Protein AF-S3DKN0-F1 (afdb_monomer_lite)

Foldseek 3Di:
DDDDDDDDDDPPDPPPDPDDDDFQADCQQQNDPFLDDGQFGADPWLVRRCVRQVVLLLLLQCVVVVHPPVVSSVVVSVVLSVLAATQPPFDKALLADDPVQWDADPVRDTDGGDDSSGIDRTGPCRNVSSCVPPDPPPRCVVCLVVCCVVCVVCHDVNSCNRHVVSSVVSNSSNVSFDWDWDLFQPKDFDCDPDPVGRGPDIDRPSHPDDDPHIDTDTDNDD

Radius of gyration: 22.91 Å; chains: 1; bounding box: 60×59×68 Å

Organism: Glarea lozoyensis (strain ATCC 20868 / MF5171) (NCBI:txid1116229)

Sequence (222 aa):
MNFAGPVGGQPRTNSTLPSRPEPLDDCVIGNCAVIRPKCKQIGSTTEKWFENIAAKIRVGLSKIHKTKDPVVIEEELQKLKDNFPDPEPYVLCHGDLSFENIMVNEDNKITEIIDWEHPGYYPWWAERWAHRCLTLDGSDHLIEPLWSRLSPDMETEKYQSRVTDHVLPVIEVYEVCHVTYHNYGNWWLRPAFSKCEPWAGGFLMDAMGGEQGRIHQIDKHQ

Secondary structure (DSSP, 8-state):
---PPP----------PPPP-SPEE-SSSS--SSSSS-S-EE-SSHHHHHHHHHHHHHHHHHHHTT---HHHHHHHHHHHHHHSPP-PSEEEE-S---GGGEEE-TTS-EEEE--TTS-EEEETTHHHHHHHHH--SSTHHHHHHHHHHH-TTS-HHHHIIIIIHHHHHHHHHHHHS-EEETTTT-EEEPPPSBTTBS-S-EEEGGGS---S---EEE----

pLDDT: mean 80.52, std 16.72, range [32.53, 98.12]

Structure (mmCIF, N/CA/C/O backbone):
data_AF-S3DKN0-F1
#
_entry.id   AF-S3DKN0-F1
#
loop_
_atom_site.group_PDB
_atom_site.id
_atom_site.type_symbol
_atom_site.label_atom_id
_atom_site.label_alt_id
_atom_site.label_comp_id
_atom_site.label_asym_id
_atom_site.label_entity_id
_atom_site.label_seq_id
_atom_site.pdbx_PDB_ins_code
_atom_site.Cartn_x
_atom_site.Cartn_y
_atom_site.Cartn_z
_atom_site.occupancy
_atom_site.B_iso_or_equiv
_atom_site.auth_seq_id
_atom_site.auth_comp_id
_atom_site.auth_asym_id
_atom_site.auth_atom_id
_atom_site.pdbx_PDB_model_num
ATOM 1 N N . MET A 1 1 ? 24.006 -33.384 -44.381 1.00 37.41 1 MET A N 1
ATOM 2 C CA . MET A 1 1 ? 23.836 -34.214 -43.171 1.00 37.41 1 MET A CA 1
ATOM 3 C C . MET A 1 1 ? 22.538 -33.793 -42.512 1.00 37.41 1 MET A C 1
ATOM 5 O O . MET A 1 1 ? 22.444 -32.659 -42.067 1.00 37.41 1 MET A O 1
ATOM 9 N N . ASN A 1 2 ? 21.533 -34.666 -42.551 1.00 32.53 2 ASN A N 1
ATOM 10 C CA . ASN A 1 2 ? 20.260 -34.483 -41.860 1.00 32.53 2 ASN A CA 1
ATOM 11 C C . ASN A 1 2 ? 20.436 -34.898 -40.400 1.00 32.53 2 ASN A C 1
ATOM 13 O O . ASN A 1 2 ? 20.836 -36.032 -40.150 1.00 32.53 2 ASN A O 1
ATOM 17 N N . PHE A 1 3 ? 20.084 -34.025 -39.461 1.00 34.28 3 PHE A N 1
ATOM 18 C CA . PHE A 1 3 ? 19.807 -34.423 -38.085 1.00 34.28 3 PHE A CA 1
ATOM 19 C C . PHE A 1 3 ? 18.350 -34.094 -37.781 1.00 34.28 3 PHE A C 1
ATOM 21 O O . PHE A 1 3 ? 17.993 -32.959 -37.484 1.00 34.28 3 PHE A O 1
ATOM 28 N N . ALA A 1 4 ? 17.505 -35.115 -37.914 1.00 36.81 4 ALA A N 1
ATOM 29 C CA . ALA A 1 4 ? 16.194 -35.150 -37.293 1.00 36.81 4 ALA A CA 1
ATOM 30 C C . ALA A 1 4 ? 16.393 -35.493 -35.807 1.00 36.81 4 ALA A C 1
ATOM 32 O O . ALA A 1 4 ? 16.937 -36.550 -35.488 1.00 36.81 4 ALA A O 1
ATOM 33 N N . GLY A 1 5 ? 15.991 -34.588 -34.915 1.00 39.16 5 GLY A N 1
ATOM 34 C CA . GLY A 1 5 ? 15.851 -34.839 -33.478 1.00 39.16 5 GLY A CA 1
ATOM 35 C C . GLY A 1 5 ? 14.374 -35.063 -33.120 1.00 39.16 5 GLY A C 1
ATOM 36 O O . GLY A 1 5 ? 13.505 -34.545 -33.825 1.00 39.16 5 GLY A O 1
ATOM 37 N N . PRO A 1 6 ? 14.057 -35.847 -32.075 1.00 38.31 6 PRO A N 1
ATOM 38 C CA . PRO A 1 6 ? 12.702 -36.324 -31.843 1.00 38.31 6 PRO A CA 1
ATOM 39 C C . PRO A 1 6 ? 11.785 -35.242 -31.262 1.00 38.31 6 PRO A C 1
ATOM 41 O O . PRO A 1 6 ? 12.121 -34.546 -30.305 1.00 38.31 6 PRO A O 1
ATOM 44 N N . VAL A 1 7 ? 10.587 -35.163 -31.841 1.00 48.94 7 VAL A N 1
ATOM 45 C CA . VAL A 1 7 ? 9.422 -34.432 -31.337 1.00 48.94 7 VAL A CA 1
ATOM 46 C C . VAL A 1 7 ? 8.818 -35.254 -30.198 1.00 48.94 7 VAL A C 1
ATOM 48 O O . VAL A 1 7 ? 8.333 -36.360 -30.425 1.00 48.94 7 VAL A O 1
ATOM 51 N N . GLY A 1 8 ? 8.872 -34.741 -28.969 1.00 40.09 8 GLY A N 1
ATOM 52 C CA . GLY A 1 8 ? 8.351 -35.451 -27.798 1.00 40.09 8 GLY A CA 1
ATOM 53 C C . GLY A 1 8 ? 8.497 -34.675 -26.493 1.00 40.09 8 GLY A C 1
ATOM 54 O O . GLY A 1 8 ? 9.123 -35.159 -25.558 1.00 40.09 8 GLY A O 1
ATOM 55 N N . GLY A 1 9 ? 7.953 -33.457 -26.428 1.00 36.25 9 GLY A N 1
ATOM 56 C CA . GLY A 1 9 ? 7.809 -32.725 -25.168 1.00 36.25 9 GLY A CA 1
ATOM 57 C C . GLY A 1 9 ? 6.514 -33.131 -24.468 1.00 36.25 9 GLY A C 1
ATOM 58 O O . GLY A 1 9 ? 5.432 -32.887 -24.996 1.00 36.25 9 GLY A O 1
ATOM 59 N N . GLN A 1 10 ? 6.625 -33.766 -23.301 1.00 35.47 10 GLN A N 1
ATOM 60 C CA . GLN A 1 10 ? 5.494 -34.062 -22.420 1.00 35.47 10 GLN A CA 1
ATOM 61 C C . GLN A 1 10 ? 4.739 -32.776 -22.023 1.00 35.47 10 GLN A C 1
ATOM 63 O O . GLN A 1 10 ? 5.361 -31.712 -21.927 1.00 35.47 10 GLN A O 1
ATOM 68 N N . PRO A 1 11 ? 3.417 -32.843 -21.767 1.00 38.41 11 PRO A N 1
ATOM 69 C CA . PRO A 1 11 ? 2.667 -31.698 -21.263 1.00 38.41 11 PRO A CA 1
ATOM 70 C C . PRO A 1 11 ? 3.274 -31.238 -19.934 1.00 38.41 11 PRO A C 1
ATOM 72 O O . PRO A 1 11 ? 3.450 -32.042 -19.017 1.00 38.41 11 PRO A O 1
ATOM 75 N N . ARG A 1 12 ? 3.615 -29.945 -19.842 1.00 40.66 12 ARG A N 1
ATOM 76 C CA . ARG A 1 12 ? 4.072 -29.326 -18.594 1.00 40.66 12 ARG A CA 1
ATOM 77 C C . ARG A 1 12 ? 2.985 -29.545 -17.548 1.00 40.66 12 ARG A C 1
ATOM 79 O O . ARG A 1 12 ? 1.880 -29.029 -17.676 1.00 40.66 12 ARG A O 1
ATOM 86 N N . THR A 1 13 ? 3.300 -30.349 -16.543 1.00 39.12 13 THR A N 1
ATOM 87 C CA . THR A 1 13 ? 2.482 -30.517 -15.347 1.00 39.12 13 THR A CA 1
ATOM 88 C C . THR A 1 13 ? 2.253 -29.148 -14.720 1.00 39.12 13 THR A C 1
ATOM 90 O O . THR A 1 13 ? 3.215 -28.392 -14.581 1.00 39.12 13 THR A O 1
ATOM 93 N N . ASN A 1 14 ? 1.004 -28.847 -14.352 1.00 41.97 14 ASN A N 1
ATOM 94 C CA . ASN A 1 14 ? 0.616 -27.677 -13.566 1.00 41.97 14 ASN A CA 1
ATOM 95 C C . ASN A 1 14 ? 1.574 -27.514 -12.380 1.00 41.97 14 ASN A C 1
ATOM 97 O O . ASN A 1 14 ? 1.436 -28.207 -11.372 1.00 41.97 14 ASN A O 1
ATOM 101 N N . SER A 1 15 ? 2.557 -26.619 -12.499 1.00 38.19 15 SER A N 1
ATOM 102 C CA . SER A 1 15 ? 3.315 -26.175 -11.342 1.00 38.19 15 SER A CA 1
ATOM 103 C C . SER A 1 15 ? 2.358 -25.309 -10.541 1.00 38.19 15 SER A C 1
ATOM 105 O O . SER A 1 15 ? 2.086 -24.169 -10.915 1.00 38.19 15 SER A O 1
ATOM 107 N N . THR A 1 16 ? 1.797 -25.870 -9.474 1.00 44.00 16 THR A N 1
ATOM 108 C CA . THR A 1 16 ? 1.237 -25.084 -8.376 1.00 44.00 16 THR A CA 1
ATOM 109 C C . THR A 1 16 ? 2.235 -23.979 -8.059 1.00 44.00 16 THR A C 1
ATOM 111 O O . THR A 1 16 ? 3.377 -24.272 -7.697 1.00 44.00 16 THR A O 1
ATOM 114 N N . LEU A 1 17 ? 1.821 -22.728 -8.280 1.00 46.78 17 LEU A N 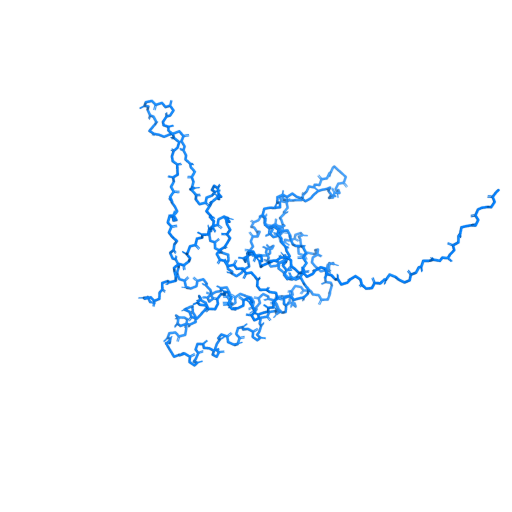1
ATOM 115 C CA . LEU A 1 17 ? 2.573 -21.554 -7.855 1.00 46.78 17 LEU A CA 1
ATOM 116 C C . LEU A 1 17 ? 2.971 -21.769 -6.387 1.00 46.78 17 LEU A C 1
ATOM 118 O O . LEU A 1 17 ? 2.135 -22.246 -5.610 1.00 46.78 17 LEU A O 1
ATOM 122 N N . PRO A 1 18 ? 4.229 -21.498 -6.002 1.00 44.03 18 PRO A N 1
ATOM 123 C CA . PRO A 1 18 ? 4.639 -21.648 -4.617 1.00 44.03 18 PRO A CA 1
ATOM 124 C C . PRO A 1 18 ? 3.703 -20.817 -3.738 1.00 44.03 18 PRO A C 1
ATOM 126 O O . PRO A 1 18 ? 3.482 -19.633 -3.991 1.00 44.03 18 PRO A O 1
ATOM 129 N N . SER A 1 19 ? 3.121 -21.456 -2.722 1.00 54.94 19 SER A N 1
ATOM 130 C CA . SER A 1 19 ? 2.355 -20.764 -1.690 1.00 54.94 19 SER A CA 1
ATOM 131 C C . SER A 1 19 ? 3.211 -19.638 -1.110 1.00 54.94 19 SER A C 1
ATOM 133 O O . SER A 1 19 ? 4.371 -19.878 -0.766 1.00 54.94 19 SER A O 1
ATOM 135 N N . ARG A 1 20 ? 2.643 -18.428 -1.024 1.00 56.50 20 ARG A N 1
ATOM 136 C CA . ARG A 1 20 ? 3.333 -17.204 -0.592 1.00 56.50 20 ARG A CA 1
ATOM 137 C C . ARG A 1 20 ? 4.155 -17.439 0.692 1.00 56.50 20 ARG A C 1
ATOM 139 O O . ARG A 1 20 ? 3.578 -17.892 1.683 1.00 56.50 20 ARG A O 1
ATOM 146 N N . PRO A 1 21 ? 5.462 -17.122 0.700 1.00 55.47 21 PRO A N 1
ATOM 147 C CA . PRO A 1 21 ? 6.272 -17.161 1.910 1.00 55.47 21 PRO A CA 1
ATOM 148 C C . PRO A 1 21 ? 5.918 -15.952 2.783 1.00 55.47 21 PRO A C 1
ATOM 150 O O . PRO A 1 21 ? 6.136 -14.827 2.359 1.00 55.47 21 PRO A O 1
ATOM 153 N N . GLU A 1 22 ? 5.360 -16.223 3.965 1.00 63.16 22 GLU A N 1
ATOM 154 C CA . GLU A 1 22 ? 5.062 -15.300 5.076 1.00 63.16 22 GLU A CA 1
ATOM 155 C C . GLU A 1 22 ? 4.283 -13.990 4.760 1.00 63.16 22 GLU A C 1
ATOM 157 O O . GLU A 1 22 ? 4.169 -13.535 3.618 1.00 63.16 22 GLU A O 1
ATOM 162 N N . PRO A 1 23 ? 3.631 -13.372 5.763 1.00 68.06 23 PRO A N 1
ATOM 163 C CA . PRO A 1 23 ? 2.943 -12.104 5.554 1.00 68.06 23 PRO A CA 1
ATOM 164 C C . PRO A 1 23 ? 3.974 -10.981 5.327 1.00 68.06 23 PRO A C 1
ATOM 166 O O . PRO A 1 23 ? 4.878 -10.783 6.136 1.00 68.06 23 PRO A O 1
ATOM 169 N N . LEU A 1 24 ? 3.841 -10.248 4.219 1.00 80.44 24 LEU A N 1
ATOM 170 C CA . LEU A 1 24 ? 4.748 -9.143 3.866 1.00 80.44 24 LEU A CA 1
ATOM 171 C C . LEU A 1 24 ? 4.359 -7.865 4.592 1.00 80.44 24 LEU A C 1
ATOM 173 O O . LEU A 1 24 ? 3.178 -7.661 4.857 1.00 80.44 24 LEU A O 1
ATOM 177 N N . ASP A 1 25 ? 5.330 -6.990 4.820 1.00 85.81 25 ASP A N 1
ATOM 178 C CA . ASP A 1 25 ? 5.112 -5.649 5.353 1.00 85.81 25 ASP A CA 1
ATOM 179 C C . ASP A 1 25 ? 4.073 -4.866 4.529 1.00 85.81 25 ASP A C 1
ATOM 181 O O . ASP A 1 25 ? 4.130 -4.791 3.297 1.00 85.81 25 ASP A O 1
ATOM 185 N N . ASP A 1 26 ? 3.106 -4.276 5.228 1.00 87.25 26 ASP A N 1
ATOM 186 C CA . ASP A 1 26 ? 2.052 -3.461 4.637 1.00 87.25 26 ASP A CA 1
ATOM 187 C C . ASP A 1 26 ? 2.543 -2.040 4.373 1.00 87.25 26 ASP A C 1
ATOM 189 O O . ASP A 1 26 ? 2.544 -1.175 5.250 1.00 87.25 26 ASP A O 1
ATOM 193 N N . CYS A 1 27 ? 2.969 -1.827 3.131 1.00 83.88 27 CYS A N 1
ATOM 194 C CA . CYS A 1 27 ? 3.367 -0.532 2.591 1.00 83.88 27 CYS A CA 1
ATOM 195 C C . CYS A 1 27 ? 2.203 0.235 1.942 1.00 83.88 27 CYS A C 1
ATOM 197 O O . CYS A 1 27 ? 2.426 1.334 1.449 1.00 83.88 27 CYS A O 1
ATOM 199 N N . VAL A 1 28 ? 0.982 -0.318 1.939 1.00 88.44 28 VAL A N 1
ATOM 200 C CA . VAL A 1 28 ? -0.179 0.290 1.272 1.00 88.44 28 VAL A CA 1
ATOM 201 C C . VAL A 1 28 ? -1.080 0.992 2.284 1.00 88.44 28 VAL A C 1
ATOM 203 O O . VAL A 1 28 ? -1.290 2.195 2.181 1.00 88.44 28 VAL A O 1
ATOM 206 N N . ILE A 1 29 ? -1.602 0.253 3.269 1.00 89.00 29 ILE A N 1
ATOM 207 C CA . ILE A 1 29 ? -2.528 0.785 4.283 1.00 89.00 29 ILE A CA 1
ATOM 208 C C . ILE A 1 29 ? -1.779 1.008 5.589 1.00 89.00 29 ILE A C 1
ATOM 210 O O . ILE A 1 29 ? -1.779 2.089 6.172 1.00 89.00 29 ILE A O 1
ATOM 214 N N . GLY A 1 30 ? -1.118 -0.046 6.056 1.00 78.75 30 GLY A N 1
ATOM 215 C CA . GLY A 1 30 ? -0.373 -0.080 7.301 1.00 78.75 30 GLY A CA 1
ATOM 216 C C . GLY A 1 30 ? 0.979 0.623 7.268 1.00 78.75 30 GLY A C 1
ATOM 217 O O . GLY A 1 30 ? 1.827 0.251 8.085 1.00 78.75 30 GLY A O 1
ATOM 218 N N . ASN A 1 31 ? 1.193 1.597 6.368 1.00 73.75 31 ASN A N 1
ATOM 219 C CA . ASN A 1 31 ? 2.487 2.247 6.183 1.00 73.75 31 ASN A CA 1
ATOM 220 C C . ASN A 1 31 ? 2.867 3.049 7.431 1.00 73.75 31 ASN A C 1
ATOM 222 O O . ASN A 1 31 ? 2.530 4.211 7.641 1.00 73.75 31 ASN A O 1
ATOM 226 N N . CYS A 1 32 ? 3.555 2.359 8.320 1.00 68.38 32 CYS A N 1
ATOM 227 C CA . CYS A 1 32 ? 4.082 2.908 9.541 1.00 68.38 32 CYS A CA 1
ATOM 228 C C . CYS A 1 32 ? 5.312 3.764 9.211 1.00 68.38 32 CYS A C 1
ATOM 230 O O . CYS A 1 32 ? 6.164 3.317 8.445 1.00 68.38 32 CYS A O 1
ATOM 232 N N . ALA A 1 33 ? 5.468 4.926 9.855 1.00 63.34 33 ALA A N 1
ATOM 233 C CA . ALA A 1 33 ? 6.609 5.844 9.681 1.00 63.34 33 ALA A CA 1
ATOM 234 C C . ALA A 1 33 ? 7.984 5.261 10.094 1.00 63.34 33 ALA A C 1
ATOM 236 O O . ALA A 1 33 ? 8.973 5.978 10.183 1.00 63.34 33 ALA A O 1
ATOM 237 N N . VAL A 1 34 ? 8.053 3.962 10.385 1.00 62.34 34 VAL A N 1
ATOM 238 C CA . VAL A 1 34 ? 9.281 3.242 10.734 1.00 62.34 34 VAL A CA 1
ATOM 239 C C . VAL A 1 34 ? 9.864 2.604 9.477 1.00 62.34 34 VAL A C 1
ATOM 241 O O . VAL A 1 34 ? 9.113 2.175 8.597 1.00 62.34 34 VAL A O 1
ATOM 244 N N . ILE A 1 35 ? 11.192 2.546 9.391 1.00 63.94 35 ILE A N 1
ATOM 245 C CA . ILE A 1 35 ? 11.891 2.201 8.148 1.00 63.94 35 ILE A CA 1
ATOM 246 C C . ILE A 1 35 ? 11.790 0.700 7.822 1.00 63.94 35 ILE A C 1
ATOM 248 O O . ILE A 1 35 ? 11.526 0.397 6.666 1.00 63.94 35 ILE A O 1
ATOM 252 N N . ARG A 1 36 ? 11.874 -0.219 8.809 1.00 68.06 36 ARG A N 1
ATOM 253 C CA . ARG A 1 36 ? 11.466 -1.657 8.774 1.00 68.06 36 ARG A CA 1
ATOM 254 C C . ARG A 1 36 ? 11.920 -2.388 10.065 1.00 68.06 36 ARG A C 1
ATOM 256 O O . ARG A 1 36 ? 12.865 -1.915 10.699 1.00 68.06 36 ARG A O 1
ATOM 263 N N . PRO A 1 37 ? 11.322 -3.541 10.441 1.00 66.25 37 PRO A N 1
ATOM 264 C CA . PRO A 1 37 ? 10.119 -4.140 9.851 1.00 66.25 37 PRO A CA 1
ATOM 265 C C . PRO A 1 37 ? 8.881 -3.280 10.133 1.00 66.25 37 PRO A C 1
ATOM 267 O O . PRO A 1 37 ? 8.810 -2.590 11.157 1.00 66.25 37 PRO A O 1
ATOM 270 N N . LYS A 1 38 ? 7.909 -3.279 9.216 1.00 74.50 38 LYS A N 1
ATOM 271 C CA . LYS A 1 38 ? 6.648 -2.554 9.426 1.00 74.50 38 LYS A CA 1
ATOM 272 C C . LYS A 1 38 ? 5.814 -3.259 10.500 1.00 74.50 38 LYS A C 1
ATOM 274 O O . LYS A 1 38 ? 5.865 -4.468 10.692 1.00 74.50 38 LYS A O 1
ATOM 279 N N . CYS A 1 39 ? 5.000 -2.487 11.220 1.00 74.56 39 CYS A N 1
ATOM 280 C CA . CYS A 1 39 ? 4.164 -3.015 12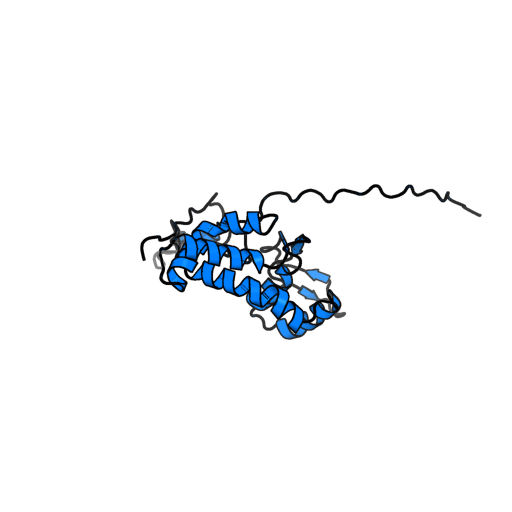.305 1.00 74.56 39 CYS A CA 1
ATOM 281 C C . CYS A 1 39 ? 2.953 -3.827 11.818 1.00 74.56 39 CYS A C 1
ATOM 283 O O . CYS A 1 39 ? 2.269 -4.460 12.626 1.00 74.56 39 CYS A O 1
ATOM 285 N N . LYS A 1 40 ? 2.628 -3.740 10.526 1.00 85.00 40 LYS A N 1
ATOM 286 C CA . LYS A 1 40 ? 1.468 -4.377 9.910 1.00 85.00 40 LYS A CA 1
ATOM 287 C C . LYS A 1 40 ? 1.900 -5.152 8.694 1.00 85.00 40 LYS A C 1
ATOM 289 O O . LYS A 1 40 ? 2.817 -4.746 7.991 1.00 85.00 40 LYS A O 1
ATOM 294 N N . GLN A 1 41 ? 1.204 -6.256 8.480 1.00 87.19 41 GLN A N 1
ATOM 295 C CA . GLN A 1 41 ? 1.458 -7.154 7.379 1.00 87.19 41 GLN A CA 1
ATOM 296 C C . GLN A 1 41 ? 0.219 -7.276 6.501 1.00 87.19 41 GLN A C 1
ATOM 298 O O . GLN A 1 41 ? -0.916 -7.238 6.984 1.00 87.19 41 GLN A O 1
ATOM 303 N N . ILE A 1 42 ? 0.445 -7.481 5.214 1.00 88.06 42 ILE A N 1
ATOM 304 C CA . ILE A 1 42 ? -0.584 -7.748 4.220 1.00 88.06 42 ILE A CA 1
ATOM 305 C C . ILE A 1 42 ? -1.041 -9.194 4.353 1.00 88.06 42 ILE A C 1
ATOM 307 O O . ILE A 1 42 ? -0.228 -10.123 4.308 1.00 88.06 42 ILE A O 1
ATOM 311 N N . GLY A 1 43 ? -2.353 -9.386 4.472 1.00 86.25 43 GLY A N 1
ATOM 312 C CA . GLY A 1 43 ? -2.963 -10.712 4.423 1.00 86.25 43 GLY A CA 1
ATOM 313 C C . GLY A 1 43 ? -2.869 -11.325 3.028 1.00 86.25 43 GLY A C 1
ATOM 314 O O . GLY A 1 43 ? -2.585 -10.630 2.063 1.00 86.25 43 GLY A O 1
ATOM 315 N N . SER A 1 44 ? -3.087 -12.634 2.899 1.00 84.06 44 SER A N 1
ATOM 316 C CA . SER A 1 44 ? -3.207 -13.282 1.580 1.00 84.06 44 SER A CA 1
ATOM 317 C C . SER A 1 44 ? -4.604 -13.142 0.965 1.00 84.06 44 SER A C 1
ATOM 319 O O . SER A 1 44 ? -4.795 -13.522 -0.178 1.00 84.06 44 SER A O 1
ATOM 321 N N . THR A 1 45 ? -5.577 -12.669 1.745 1.00 90.25 45 THR A N 1
ATOM 322 C CA . THR A 1 45 ? -6.953 -12.370 1.329 1.00 90.25 45 THR A CA 1
ATOM 323 C C . THR A 1 45 ? -7.378 -11.057 1.981 1.00 90.25 45 THR A C 1
ATOM 325 O O . THR A 1 45 ? -6.733 -10.617 2.945 1.00 90.25 45 THR A O 1
ATOM 328 N N . THR A 1 46 ? -8.470 -10.455 1.506 1.00 92.94 46 THR A N 1
ATOM 329 C CA . THR A 1 46 ? -9.058 -9.252 2.114 1.00 92.94 46 THR A CA 1
ATOM 330 C C . THR A 1 46 ? -9.338 -9.463 3.602 1.00 92.94 46 THR A C 1
ATOM 332 O O . THR A 1 46 ? -8.964 -8.631 4.423 1.00 92.94 46 THR A O 1
ATOM 335 N N . GLU A 1 47 ? -9.893 -10.611 3.993 1.00 93.75 47 GLU A N 1
ATOM 336 C CA . GLU A 1 47 ? -10.211 -10.923 5.392 1.00 93.75 47 GLU A CA 1
ATOM 337 C C . GLU A 1 47 ? -8.960 -10.907 6.263 1.00 93.75 47 GLU A C 1
ATOM 339 O O . GLU A 1 47 ? -8.909 -10.170 7.247 1.00 93.75 47 GLU A O 1
ATOM 344 N N . LYS A 1 48 ? -7.924 -11.656 5.866 1.00 91.69 48 LYS A N 1
ATOM 345 C CA . LYS A 1 48 ? -6.661 -11.722 6.612 1.00 91.69 48 LYS A CA 1
ATOM 346 C C . LYS A 1 48 ? -5.959 -10.371 6.674 1.00 91.69 48 LYS A C 1
ATOM 348 O O . LYS A 1 48 ? -5.291 -10.062 7.656 1.00 91.69 48 LYS A O 1
ATOM 353 N N . TRP A 1 49 ? -6.078 -9.560 5.624 1.00 92.31 49 TRP A N 1
ATOM 354 C CA . TRP A 1 49 ? -5.483 -8.229 5.623 1.00 92.31 49 TRP A CA 1
ATOM 355 C C . TRP A 1 49 ? -6.198 -7.340 6.634 1.00 92.31 49 TRP A C 1
ATOM 357 O O . TRP A 1 49 ? -5.557 -6.757 7.510 1.00 92.31 49 TRP A O 1
ATOM 367 N N . PHE A 1 50 ? -7.529 -7.319 6.592 1.00 94.44 50 PHE A N 1
ATOM 368 C CA . PHE A 1 50 ? -8.319 -6.559 7.547 1.00 94.44 50 PHE A CA 1
ATOM 369 C C . PHE A 1 50 ? -8.144 -7.061 8.980 1.00 94.44 50 PHE A C 1
ATOM 371 O O . PHE A 1 50 ? -8.084 -6.230 9.876 1.00 94.44 50 PHE A O 1
ATOM 378 N N . GLU A 1 51 ? -7.988 -8.362 9.231 1.00 93.06 51 GLU A N 1
ATOM 379 C CA . GLU A 1 51 ? -7.657 -8.895 10.563 1.00 93.06 51 GLU A CA 1
ATOM 380 C C . GLU A 1 51 ? -6.412 -8.219 11.163 1.00 93.06 51 GLU A C 1
ATOM 382 O O . GLU A 1 51 ? -6.430 -7.814 12.330 1.00 93.06 51 GLU A O 1
ATOM 387 N N . ASN A 1 52 ? -5.372 -7.991 10.353 1.00 90.25 52 ASN A N 1
ATOM 388 C CA . ASN A 1 52 ? -4.117 -7.377 10.800 1.00 90.25 52 ASN A CA 1
ATOM 389 C C . ASN A 1 52 ? -4.267 -5.889 11.178 1.00 90.25 52 ASN A C 1
ATOM 391 O O . ASN A 1 52 ? -3.568 -5.390 12.075 1.00 90.25 52 ASN A O 1
ATOM 395 N N . ILE A 1 53 ? -5.185 -5.169 10.524 1.00 91.94 53 ILE A N 1
ATOM 396 C CA . ILE A 1 53 ? -5.389 -3.720 10.706 1.00 91.94 53 ILE A CA 1
ATOM 397 C C . ILE A 1 53 ? -6.663 -3.359 11.488 1.00 91.94 53 ILE A C 1
ATOM 399 O O . ILE A 1 53 ? -6.797 -2.215 11.929 1.00 91.94 53 ILE A O 1
ATOM 403 N N . ALA A 1 54 ? -7.564 -4.313 11.745 1.00 93.25 54 ALA A N 1
ATOM 404 C CA . ALA A 1 54 ? -8.918 -4.063 12.247 1.00 93.25 54 ALA A CA 1
ATOM 405 C C . ALA A 1 54 ? -8.949 -3.293 13.568 1.00 93.25 54 ALA A C 1
ATOM 407 O O . ALA A 1 54 ? -9.816 -2.450 13.767 1.00 93.25 54 ALA A O 1
ATOM 408 N N . ALA A 1 55 ? -8.002 -3.547 14.475 1.00 91.81 55 ALA A N 1
ATOM 409 C CA . ALA A 1 55 ? -7.937 -2.823 15.744 1.00 91.81 55 ALA A CA 1
ATOM 410 C C . ALA A 1 55 ? -7.804 -1.305 15.537 1.00 91.81 55 ALA A C 1
ATOM 412 O O . ALA A 1 55 ? -8.445 -0.533 16.245 1.00 91.81 55 ALA A O 1
ATOM 413 N N . LYS A 1 56 ? -7.002 -0.886 14.551 1.00 90.94 56 LYS A N 1
ATOM 414 C CA . LYS A 1 56 ? -6.789 0.526 14.226 1.00 90.94 56 LYS A CA 1
ATOM 415 C C . LYS A 1 56 ? -7.974 1.089 13.441 1.00 90.94 56 LYS A C 1
ATOM 417 O O . LYS A 1 56 ? -8.468 2.161 13.780 1.00 90.94 56 LYS A O 1
ATOM 422 N N . ILE A 1 57 ? -8.482 0.318 12.475 1.00 94.81 57 ILE A N 1
ATOM 423 C CA . ILE A 1 57 ? -9.664 0.687 11.683 1.00 94.81 57 ILE A CA 1
ATOM 424 C C . ILE A 1 57 ? -10.873 0.948 12.588 1.00 94.81 57 ILE A C 1
ATOM 426 O O . ILE A 1 57 ? -11.510 1.983 12.458 1.00 94.81 57 ILE A O 1
ATOM 430 N N . ARG A 1 58 ? -11.148 0.089 13.577 1.00 95.94 58 ARG A N 1
ATOM 431 C CA . ARG A 1 58 ? -12.255 0.285 14.534 1.00 95.94 58 ARG A CA 1
ATOM 432 C C . ARG A 1 58 ? -12.143 1.586 15.325 1.00 95.94 58 ARG A C 1
ATOM 434 O O . ARG A 1 58 ? -13.147 2.261 15.538 1.00 95.94 58 ARG A O 1
ATOM 441 N N . VAL A 1 59 ? -10.933 1.950 15.755 1.00 94.00 59 VAL A N 1
ATOM 442 C CA . VAL A 1 59 ? -10.697 3.231 16.442 1.00 94.00 59 VAL A CA 1
ATOM 443 C C . VAL A 1 59 ? -10.905 4.404 15.487 1.00 94.00 59 VAL A C 1
ATOM 445 O O . VAL A 1 59 ? -11.556 5.377 15.860 1.00 94.00 59 VAL A O 1
ATOM 448 N N . GLY A 1 60 ? -10.417 4.298 14.249 1.00 94.44 60 GLY A N 1
ATOM 449 C CA . GLY A 1 60 ? -10.666 5.283 13.196 1.00 94.44 60 GLY A CA 1
ATOM 450 C C . GLY A 1 60 ? -12.156 5.493 12.920 1.00 94.44 60 GLY A C 1
ATOM 451 O O . GLY A 1 60 ? -12.637 6.624 12.966 1.00 94.44 60 GLY A O 1
ATOM 452 N N . LEU A 1 61 ? -12.908 4.405 12.734 1.00 96.62 61 LEU A N 1
ATOM 453 C CA . LEU A 1 61 ? -14.356 4.425 12.508 1.00 96.62 61 LEU A CA 1
ATOM 454 C C . LEU A 1 61 ? -15.100 5.051 13.689 1.00 96.62 61 LEU A C 1
ATOM 456 O O . LEU A 1 61 ? -15.944 5.922 13.493 1.00 96.62 61 LEU A O 1
ATOM 460 N N . SER A 1 62 ? -14.750 4.679 14.923 1.00 96.06 62 SER A N 1
ATOM 461 C CA . SER A 1 62 ? -15.341 5.286 16.122 1.00 96.06 62 SER A CA 1
ATOM 462 C C . SER A 1 62 ? -15.181 6.814 16.135 1.00 96.06 62 SER A C 1
ATOM 464 O O . SER A 1 62 ? -16.135 7.530 16.451 1.00 96.06 62 SER A O 1
ATOM 466 N N . LYS A 1 63 ? -14.008 7.320 15.730 1.00 94.00 63 LYS A N 1
ATOM 467 C CA . LYS A 1 63 ? -13.714 8.758 15.641 1.00 94.00 63 LYS A CA 1
ATOM 468 C C . LYS A 1 63 ? -14.465 9.445 14.499 1.00 94.00 63 LYS A C 1
ATOM 470 O O . LYS A 1 63 ? -15.108 10.465 14.739 1.00 94.00 63 LYS A O 1
ATOM 475 N N . ILE A 1 64 ? -14.429 8.883 13.290 1.00 94.81 64 ILE A N 1
ATOM 476 C CA . ILE A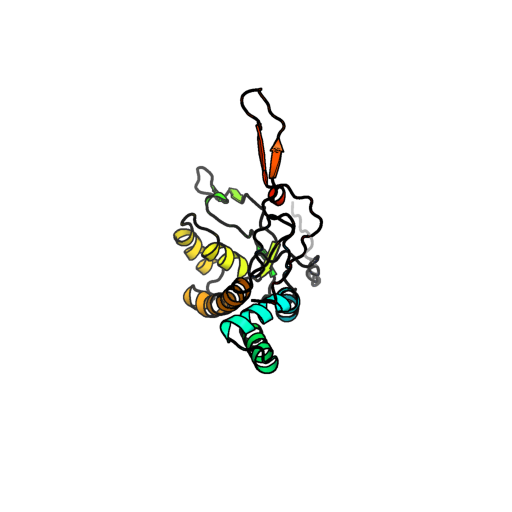 1 64 ? -15.098 9.445 12.103 1.00 94.81 64 ILE A CA 1
ATOM 477 C C . ILE A 1 64 ? -16.615 9.514 12.312 1.00 94.81 64 ILE A C 1
ATOM 479 O O . ILE A 1 64 ? -17.223 10.566 12.113 1.00 94.81 64 ILE A O 1
ATOM 483 N N . HIS A 1 65 ? -17.219 8.426 12.791 1.00 95.00 65 HIS A N 1
ATOM 484 C CA . HIS A 1 65 ? -18.665 8.336 13.007 1.00 95.00 65 HIS A CA 1
ATOM 485 C C . HIS A 1 65 ? -19.119 8.907 14.358 1.00 95.00 65 HIS A C 1
ATOM 487 O O . HIS A 1 65 ? -20.316 8.939 14.637 1.00 95.00 65 HIS A O 1
ATOM 493 N N . LYS A 1 66 ? -18.184 9.366 15.205 1.00 95.62 66 LYS A N 1
ATOM 494 C CA . LYS A 1 66 ? -18.443 9.918 16.548 1.00 95.62 66 LYS A CA 1
ATOM 495 C C . LYS A 1 66 ? -19.329 9.004 17.402 1.00 95.62 66 LYS A C 1
ATOM 497 O O . LYS A 1 66 ? -20.218 9.464 18.118 1.00 95.62 66 LYS A O 1
ATOM 502 N N . THR A 1 67 ? -19.085 7.700 17.320 1.00 95.94 67 THR A N 1
ATOM 503 C CA . THR A 1 67 ? -19.881 6.670 17.991 1.00 95.94 67 THR A CA 1
ATOM 504 C C . THR A 1 67 ? -18.986 5.648 18.674 1.00 95.94 67 THR A C 1
ATOM 506 O O . THR A 1 67 ? -17.860 5.399 18.249 1.00 95.94 67 THR A O 1
ATOM 509 N N . LYS A 1 68 ? -19.494 5.048 19.749 1.00 94.69 68 LYS A N 1
ATOM 510 C CA . LYS A 1 68 ? -18.884 3.896 20.433 1.00 94.69 68 LYS A CA 1
ATOM 511 C C . LYS A 1 68 ? -19.739 2.638 20.288 1.00 94.69 68 LYS A C 1
ATOM 513 O O . LYS A 1 68 ? -19.433 1.632 20.920 1.00 94.69 68 LYS A O 1
ATOM 518 N N . ASP A 1 69 ? -20.817 2.715 19.508 1.00 97.00 69 ASP A N 1
ATOM 519 C CA . ASP A 1 69 ? -21.700 1.584 19.260 1.00 97.00 69 ASP A CA 1
ATOM 520 C C . ASP A 1 69 ? -20.951 0.523 18.435 1.00 97.00 69 ASP A C 1
ATOM 522 O O . ASP A 1 69 ? -20.587 0.796 17.286 1.00 97.00 69 ASP A O 1
ATOM 526 N N . PRO A 1 70 ? -20.695 -0.672 19.000 1.00 96.56 70 PRO A N 1
ATOM 527 C CA . PRO A 1 70 ? -19.984 -1.722 18.289 1.00 96.56 70 PRO A CA 1
ATOM 528 C C . PRO A 1 70 ? -20.746 -2.209 17.053 1.00 96.56 70 PRO A C 1
ATOM 530 O O . PRO A 1 70 ? -20.100 -2.627 16.101 1.00 96.56 70 PRO A O 1
ATOM 533 N N . VAL A 1 71 ? -22.081 -2.130 17.025 1.00 97.75 71 VAL A N 1
ATOM 534 C CA . VAL A 1 71 ? -22.871 -2.565 15.863 1.00 97.75 71 VAL A CA 1
ATOM 535 C C . VAL A 1 71 ? -22.576 -1.663 14.671 1.00 97.75 71 VAL A C 1
ATOM 537 O O . VAL A 1 71 ? -22.172 -2.154 13.623 1.00 97.75 71 VAL A O 1
ATOM 540 N N . VAL A 1 72 ? -22.660 -0.344 14.866 1.00 97.12 72 VAL A N 1
ATOM 541 C CA . VAL A 1 72 ? -22.351 0.640 13.817 1.00 97.12 72 VAL A CA 1
ATOM 542 C C . VAL A 1 72 ? -20.901 0.500 13.345 1.00 97.12 72 VAL A C 1
ATOM 544 O O . VAL A 1 72 ? -20.632 0.526 12.149 1.00 97.12 72 VAL A O 1
ATOM 547 N N . ILE A 1 73 ? -19.951 0.317 14.269 1.00 97.88 73 ILE A N 1
ATOM 548 C CA . ILE A 1 73 ? -18.528 0.185 13.919 1.00 97.88 73 ILE A CA 1
ATOM 549 C C . ILE A 1 73 ? -18.261 -1.086 13.099 1.00 97.88 73 ILE A C 1
ATOM 551 O O . ILE A 1 73 ? -17.515 -1.023 12.122 1.00 97.88 73 ILE A O 1
ATOM 555 N N . GLU A 1 74 ? -18.835 -2.234 13.471 1.00 98.00 74 GLU A N 1
ATOM 556 C CA . GLU A 1 74 ? -18.643 -3.472 12.704 1.00 98.00 74 GLU A CA 1
ATOM 557 C C . GLU A 1 74 ? -19.369 -3.433 11.351 1.00 98.00 74 GLU A C 1
ATOM 559 O O . GLU A 1 74 ? -18.834 -3.956 10.374 1.00 98.00 74 GLU A O 1
ATOM 564 N N . GLU A 1 75 ? -20.534 -2.783 11.258 1.00 98.12 75 GLU A N 1
ATOM 565 C CA . GLU A 1 75 ? -21.235 -2.573 9.983 1.00 98.12 75 GLU A CA 1
ATOM 566 C C . GLU A 1 75 ? -20.391 -1.742 9.007 1.00 98.12 75 GLU A C 1
ATOM 568 O O . GLU A 1 75 ? -20.232 -2.125 7.848 1.00 98.12 75 GLU A O 1
ATOM 573 N N . GLU A 1 76 ? -19.795 -0.638 9.463 1.00 98.06 76 GLU A N 1
ATOM 574 C CA . GLU A 1 76 ? -18.908 0.183 8.628 1.00 98.06 76 GLU A CA 1
ATOM 575 C C . GLU A 1 76 ? -17.599 -0.545 8.284 1.00 98.06 76 GLU A C 1
ATOM 577 O O . GLU A 1 76 ? -17.135 -0.487 7.145 1.00 98.06 76 GLU A O 1
ATOM 582 N N . LEU A 1 77 ? -17.029 -1.314 9.221 1.00 98.00 77 LEU A N 1
ATOM 583 C CA . LEU A 1 77 ? -15.873 -2.171 8.941 1.00 98.00 77 LEU A CA 1
ATOM 584 C C . LEU A 1 77 ? -16.189 -3.202 7.850 1.00 98.00 77 LEU A C 1
ATOM 586 O O . LEU A 1 77 ? -15.342 -3.459 6.993 1.00 98.00 77 LEU A O 1
ATOM 590 N N . GLN A 1 78 ? -17.383 -3.798 7.877 1.00 98.12 78 GLN A N 1
ATOM 591 C CA . GLN A 1 78 ? -17.800 -4.760 6.863 1.00 98.12 78 GLN A CA 1
ATOM 592 C C . GLN A 1 78 ? -17.981 -4.086 5.499 1.00 98.12 78 GLN A C 1
ATOM 594 O O . GLN A 1 78 ? -17.477 -4.608 4.511 1.00 98.12 78 GLN A O 1
ATOM 599 N N . LYS A 1 79 ? -18.569 -2.883 5.440 1.00 98.00 79 LYS A N 1
ATOM 600 C CA . LYS A 1 79 ? -18.656 -2.102 4.191 1.00 98.00 79 LYS A CA 1
ATOM 601 C C . LYS A 1 79 ? -17.283 -1.801 3.594 1.00 98.00 79 LYS A C 1
ATOM 603 O O . LYS A 1 79 ? -17.126 -1.873 2.377 1.00 98.00 79 LYS A O 1
ATOM 608 N N . LEU A 1 80 ? -16.288 -1.467 4.420 1.00 97.88 80 LEU A N 1
ATOM 609 C CA . LEU A 1 80 ? -14.920 -1.254 3.937 1.00 97.88 80 LEU A CA 1
ATOM 610 C C . LEU A 1 80 ? -14.325 -2.532 3.333 1.00 97.88 80 LEU A C 1
ATOM 612 O O . LEU A 1 80 ? -13.676 -2.452 2.297 1.00 97.88 80 LEU A O 1
ATOM 616 N N . LYS A 1 81 ? -14.564 -3.698 3.947 1.00 97.12 81 LYS A N 1
ATOM 617 C CA . LYS A 1 81 ? -14.110 -4.997 3.422 1.00 97.12 81 LYS A CA 1
ATOM 618 C C . LYS A 1 81 ? -14.794 -5.360 2.110 1.00 97.12 81 LYS A C 1
ATOM 620 O O . LYS A 1 81 ? -14.110 -5.735 1.167 1.00 97.12 81 LYS A O 1
ATOM 625 N N . ASP A 1 82 ? -16.118 -5.236 2.056 1.00 97.12 82 ASP A N 1
ATOM 626 C CA . ASP A 1 82 ? -16.929 -5.648 0.905 1.00 97.12 82 ASP A CA 1
ATOM 627 C C . ASP A 1 82 ? -16.605 -4.830 -0.350 1.00 97.12 82 ASP A C 1
ATOM 629 O O . ASP A 1 82 ? -16.689 -5.340 -1.465 1.00 97.12 82 ASP A O 1
ATOM 633 N N . ASN A 1 83 ? -16.222 -3.563 -0.168 1.00 97.00 83 ASN A N 1
ATOM 634 C CA . ASN A 1 83 ? -15.816 -2.686 -1.262 1.00 97.00 83 ASN A CA 1
ATOM 635 C C . ASN A 1 83 ? -14.315 -2.764 -1.572 1.00 97.00 83 ASN A C 1
ATOM 637 O O . ASN A 1 83 ? -13.886 -2.205 -2.578 1.00 97.00 83 ASN A O 1
ATOM 641 N N . PHE A 1 84 ? -13.503 -3.411 -0.728 1.00 96.94 84 PHE A N 1
ATOM 642 C CA . PHE A 1 84 ? -12.057 -3.433 -0.916 1.00 96.94 84 PHE A CA 1
ATOM 643 C C . PHE A 1 84 ? -11.687 -4.174 -2.210 1.00 96.94 84 PHE A C 1
ATOM 645 O O . PHE A 1 84 ? -12.273 -5.223 -2.495 1.00 96.94 84 PHE A O 1
ATOM 652 N N . PRO A 1 85 ? -10.716 -3.679 -3.000 1.00 95.44 85 PRO A N 1
ATOM 653 C CA . PRO A 1 85 ? -10.369 -4.326 -4.257 1.00 95.44 85 PRO A CA 1
ATOM 654 C C . PRO A 1 85 ? -9.832 -5.732 -4.019 1.00 95.44 85 PRO A C 1
ATOM 656 O O . PRO A 1 85 ? -9.063 -5.958 -3.081 1.00 95.44 85 PRO A O 1
ATOM 659 N N . ASP A 1 86 ? -10.189 -6.656 -4.910 1.00 92.75 86 ASP A N 1
ATOM 660 C CA . ASP A 1 86 ? -9.656 -8.016 -4.878 1.00 92.75 86 ASP A CA 1
ATOM 661 C C . ASP A 1 86 ? -8.117 -7.969 -4.904 1.00 92.75 86 ASP A C 1
ATOM 663 O O . ASP A 1 86 ? -7.534 -7.368 -5.823 1.00 92.75 86 ASP A O 1
ATOM 667 N N . PRO A 1 87 ? -7.441 -8.526 -3.882 1.00 91.12 87 PRO A N 1
ATOM 668 C CA . PRO A 1 87 ? -5.997 -8.491 -3.822 1.00 91.12 87 PRO A CA 1
ATOM 669 C C . PRO A 1 87 ? -5.324 -9.478 -4.789 1.00 91.12 87 PRO A C 1
ATOM 671 O O . PRO A 1 87 ? -4.121 -9.362 -5.012 1.00 91.12 87 PRO A O 1
ATOM 674 N N . GLU A 1 88 ? -6.044 -10.447 -5.362 1.00 90.56 88 GLU A N 1
ATOM 675 C CA . GLU A 1 88 ? -5.463 -11.406 -6.302 1.00 90.56 88 GLU A CA 1
ATOM 676 C C . GLU A 1 88 ? -5.488 -10.912 -7.766 1.00 90.56 88 GLU A C 1
ATOM 678 O O . GLU A 1 88 ? -6.416 -10.218 -8.182 1.00 90.56 88 GLU A O 1
ATOM 683 N N . PRO A 1 89 ? -4.486 -11.282 -8.589 1.00 91.50 89 PRO A N 1
ATOM 684 C CA . PRO A 1 89 ? -3.285 -12.030 -8.223 1.00 91.50 89 PRO A CA 1
ATOM 685 C C . PRO A 1 89 ? -2.250 -11.149 -7.510 1.00 91.50 89 PRO A C 1
ATOM 687 O O . PRO A 1 89 ? -2.132 -9.955 -7.776 1.00 91.50 89 PRO A O 1
ATOM 690 N N . TYR A 1 90 ? -1.440 -11.774 -6.657 1.00 89.62 90 TYR A N 1
ATOM 691 C CA . TYR A 1 90 ? -0.248 -11.134 -6.109 1.00 89.62 90 TYR A CA 1
ATOM 692 C C . TYR A 1 90 ? 0.907 -11.225 -7.108 1.00 89.62 90 TYR A C 1
ATOM 694 O O . TYR A 1 90 ? 1.218 -12.307 -7.613 1.00 89.62 90 TYR A O 1
ATOM 702 N N . VAL A 1 91 ? 1.564 -10.100 -7.364 1.00 90.81 91 VAL A N 1
ATOM 703 C CA . VAL A 1 91 ? 2.677 -9.968 -8.310 1.00 90.81 91 VAL A CA 1
ATOM 704 C C . VAL A 1 91 ? 3.882 -9.348 -7.614 1.00 90.81 91 VAL A C 1
ATOM 706 O O . VAL A 1 91 ? 3.736 -8.672 -6.598 1.00 90.81 91 VAL A O 1
ATOM 709 N N . LEU A 1 92 ? 5.082 -9.602 -8.137 1.00 91.94 92 LEU A N 1
ATOM 710 C CA . LEU A 1 92 ? 6.281 -8.935 -7.641 1.00 91.94 92 LEU A CA 1
ATOM 711 C C . LEU A 1 92 ? 6.214 -7.451 -8.019 1.00 91.94 92 LEU A C 1
ATOM 713 O O . LEU A 1 92 ? 6.239 -7.111 -9.201 1.00 91.94 92 LEU A O 1
ATOM 717 N N . CYS A 1 93 ? 6.142 -6.602 -7.005 1.00 91.62 93 CYS A N 1
ATOM 718 C CA . CYS A 1 93 ? 6.162 -5.152 -7.099 1.00 91.62 93 CYS A CA 1
ATOM 719 C C . CYS A 1 93 ? 7.521 -4.623 -6.625 1.00 91.62 93 CYS A C 1
ATOM 721 O O . CYS A 1 93 ? 8.156 -5.213 -5.744 1.00 91.62 93 CYS A O 1
ATOM 723 N N . HIS A 1 94 ? 7.939 -3.510 -7.218 1.00 92.19 94 HIS A N 1
ATOM 724 C CA . HIS A 1 94 ? 9.081 -2.712 -6.799 1.00 92.19 94 HIS A CA 1
ATOM 725 C C . HIS A 1 94 ? 8.752 -1.920 -5.528 1.00 92.19 94 HIS A C 1
ATOM 727 O O . HIS A 1 94 ? 9.552 -1.887 -4.598 1.00 92.19 94 HIS A O 1
ATOM 733 N N . GLY A 1 95 ? 7.549 -1.334 -5.471 1.00 88.75 95 GLY A N 1
ATOM 734 C CA . GLY A 1 95 ? 7.044 -0.573 -4.322 1.00 88.75 95 GLY A CA 1
ATOM 735 C C . GLY A 1 95 ? 7.489 0.893 -4.266 1.00 88.75 95 GLY A C 1
ATOM 736 O O . GLY A 1 95 ? 6.906 1.657 -3.503 1.00 88.75 95 GLY A O 1
ATOM 737 N N . ASP A 1 96 ? 8.463 1.278 -5.091 1.00 88.00 96 ASP A N 1
ATOM 738 C CA . ASP A 1 96 ? 8.900 2.666 -5.306 1.00 88.00 96 ASP A CA 1
ATOM 739 C C . ASP A 1 96 ? 9.404 2.874 -6.748 1.00 88.00 96 ASP A C 1
ATOM 741 O O . ASP A 1 96 ? 10.560 3.211 -7.003 1.00 88.00 96 ASP A O 1
ATOM 745 N N . LEU A 1 97 ? 8.607 2.477 -7.746 1.00 88.56 97 LEU A N 1
ATOM 746 C CA . LEU A 1 97 ? 9.019 2.604 -9.146 1.00 88.56 97 LEU A CA 1
ATOM 747 C C . LEU A 1 97 ? 8.854 4.054 -9.633 1.00 88.56 97 LEU A C 1
ATOM 749 O O . LEU A 1 97 ? 7.782 4.458 -10.092 1.00 88.56 97 LEU A O 1
ATOM 753 N N . SER A 1 98 ? 9.945 4.810 -9.537 1.00 86.12 98 SER A N 1
ATOM 754 C CA . SER A 1 98 ? 10.112 6.198 -9.986 1.00 86.12 98 SER A CA 1
ATOM 755 C C . SER A 1 98 ? 11.130 6.287 -11.136 1.00 86.12 98 SER A C 1
ATOM 757 O O . SER A 1 98 ? 11.771 5.289 -11.481 1.00 86.12 98 SER A O 1
ATOM 759 N N . PHE A 1 99 ? 11.314 7.459 -11.761 1.00 85.62 99 PHE A N 1
ATOM 760 C CA . PHE A 1 99 ? 12.333 7.586 -12.822 1.00 85.62 99 PHE A CA 1
ATOM 761 C C . PHE A 1 99 ? 13.755 7.503 -12.300 1.00 85.62 99 PHE A C 1
ATOM 763 O O . PHE A 1 99 ? 14.633 7.012 -13.005 1.00 85.62 99 PHE A O 1
ATOM 770 N N . GLU A 1 100 ? 13.975 7.971 -11.076 1.00 87.31 100 GLU A N 1
ATOM 771 C CA . GLU A 1 100 ? 15.281 7.914 -10.424 1.00 87.31 100 GLU A CA 1
ATOM 772 C C . GLU A 1 100 ? 15.747 6.460 -10.240 1.00 87.31 100 GLU A C 1
ATOM 774 O O . GLU A 1 100 ? 16.947 6.188 -10.231 1.00 87.31 100 GLU A O 1
ATOM 779 N N . ASN A 1 101 ? 14.792 5.522 -10.234 1.00 91.44 101 ASN A N 1
ATOM 780 C CA . ASN A 1 101 ? 15.014 4.093 -10.065 1.00 91.44 101 ASN A CA 1
ATOM 781 C C . ASN A 1 101 ? 15.063 3.299 -11.386 1.00 91.44 101 ASN A C 1
ATOM 783 O O . ASN A 1 101 ? 15.181 2.071 -11.362 1.00 91.44 101 ASN A O 1
ATOM 787 N N . ILE A 1 102 ? 15.009 3.960 -12.552 1.00 91.25 102 ILE A N 1
ATOM 788 C CA . ILE A 1 102 ? 15.082 3.318 -13.877 1.00 91.25 102 ILE A CA 1
ATOM 789 C C . ILE A 1 102 ? 16.331 3.795 -14.625 1.00 91.25 102 ILE A C 1
ATOM 791 O O . ILE A 1 102 ? 16.435 4.947 -15.044 1.00 91.25 102 ILE A O 1
ATOM 795 N N . MET A 1 103 ? 17.256 2.872 -14.885 1.00 94.31 103 MET A N 1
ATOM 796 C CA . MET A 1 103 ? 18.484 3.161 -15.623 1.00 94.31 103 MET A CA 1
ATOM 797 C C . MET A 1 103 ? 18.249 3.060 -17.129 1.00 94.31 103 MET A C 1
ATOM 799 O O . MET A 1 103 ? 17.676 2.083 -17.621 1.00 94.31 103 MET A O 1
ATOM 803 N N . VAL A 1 104 ? 18.722 4.063 -17.870 1.00 94.25 104 VAL A N 1
ATOM 804 C CA . VAL A 1 104 ? 18.602 4.144 -19.330 1.00 94.25 104 VAL A CA 1
ATOM 805 C C . VAL A 1 104 ? 19.980 4.376 -19.945 1.00 94.25 104 VAL A C 1
ATOM 807 O O . VAL A 1 104 ? 20.732 5.237 -19.490 1.00 94.25 104 VAL A O 1
ATOM 810 N N . ASN A 1 105 ? 20.319 3.616 -20.985 1.00 95.75 105 ASN A N 1
ATOM 811 C CA . ASN A 1 105 ? 21.581 3.782 -21.706 1.00 95.75 105 ASN A CA 1
ATOM 812 C C . ASN A 1 105 ? 21.518 4.876 -22.794 1.00 95.75 105 ASN A C 1
ATOM 814 O O . ASN A 1 105 ? 20.465 5.442 -23.084 1.00 95.75 105 ASN A O 1
ATOM 818 N N . GLU A 1 106 ? 22.654 5.125 -23.453 1.00 96.44 106 GLU A N 1
ATOM 819 C CA . GLU A 1 106 ? 22.790 6.119 -24.533 1.00 96.44 106 GLU A CA 1
ATOM 820 C C . GLU A 1 106 ? 21.850 5.866 -25.735 1.00 96.44 106 GLU A C 1
ATOM 822 O O . GLU A 1 106 ? 21.489 6.802 -26.447 1.00 96.44 106 GLU A O 1
ATOM 827 N N . ASP A 1 107 ? 21.386 4.624 -25.925 1.00 96.81 107 ASP A N 1
ATOM 828 C CA . ASP A 1 107 ? 20.450 4.217 -26.984 1.00 96.81 107 ASP A CA 1
ATOM 829 C C . ASP A 1 107 ? 18.965 4.322 -26.572 1.00 96.81 107 ASP A C 1
ATOM 831 O O . ASP A 1 107 ? 18.078 3.796 -27.260 1.00 96.81 107 ASP A O 1
ATOM 835 N N . ASN A 1 108 ? 18.662 4.977 -25.445 1.00 91.62 108 ASN A N 1
ATOM 836 C CA . ASN A 1 108 ? 17.322 5.074 -24.854 1.00 91.62 108 ASN A CA 1
ATOM 837 C C . ASN A 1 108 ? 16.689 3.705 -24.535 1.00 91.62 108 ASN A C 1
ATOM 839 O O . ASN A 1 108 ? 15.482 3.497 -24.716 1.00 91.62 108 ASN A O 1
ATOM 843 N N . LYS A 1 109 ? 17.496 2.733 -24.099 1.00 93.44 109 LYS A N 1
ATOM 844 C CA . LYS A 1 109 ? 17.025 1.427 -23.621 1.00 93.44 109 LYS A CA 1
ATOM 845 C C . LYS A 1 109 ? 17.115 1.361 -22.109 1.00 93.44 109 LYS A C 1
ATOM 847 O O . LYS A 1 109 ? 18.150 1.696 -21.545 1.00 93.44 109 LYS A O 1
ATOM 852 N N . ILE A 1 110 ? 16.040 0.881 -21.485 1.00 92.56 110 ILE A N 1
ATOM 853 C CA . ILE A 1 110 ? 16.049 0.518 -20.067 1.00 92.56 110 ILE A CA 1
ATOM 854 C C . ILE A 1 110 ? 17.024 -0.647 -19.893 1.00 92.56 110 ILE A C 1
ATOM 856 O O . ILE A 1 110 ? 16.875 -1.672 -20.565 1.00 92.56 110 ILE A O 1
ATOM 860 N N . THR A 1 111 ? 18.013 -0.476 -19.024 1.00 96.56 111 THR A N 1
ATOM 861 C CA . THR A 1 111 ? 19.046 -1.481 -18.741 1.00 96.56 111 THR A CA 1
ATOM 862 C C . THR A 1 111 ? 18.844 -2.135 -17.385 1.00 96.56 111 THR A C 1
ATOM 864 O O . THR A 1 111 ? 18.958 -3.356 -17.278 1.00 96.56 111 THR A O 1
ATOM 867 N N . GLU A 1 112 ? 18.472 -1.353 -16.372 1.00 95.75 112 GLU A N 1
ATOM 868 C CA . GLU A 1 112 ? 18.264 -1.827 -15.006 1.00 95.75 112 GLU A CA 1
ATOM 869 C C . GLU A 1 112 ? 17.115 -1.088 -14.305 1.00 95.75 112 GLU A C 1
ATOM 871 O O . GLU A 1 112 ? 16.762 0.038 -14.658 1.00 95.75 112 GLU A O 1
ATOM 876 N N . ILE A 1 113 ? 16.568 -1.735 -13.274 1.00 94.38 113 ILE A N 1
ATOM 877 C CA . ILE A 1 113 ? 15.737 -1.114 -12.236 1.00 94.38 113 ILE A CA 1
ATOM 878 C C . ILE A 1 113 ? 16.523 -1.238 -10.930 1.00 94.38 113 ILE A C 1
ATOM 880 O O . ILE A 1 113 ? 16.982 -2.340 -10.603 1.00 94.38 113 ILE A O 1
ATOM 884 N N . ILE A 1 114 ? 16.700 -0.133 -10.217 1.00 95.38 114 ILE A N 1
ATOM 885 C CA . ILE A 1 114 ? 17.485 -0.044 -8.980 1.00 95.38 114 ILE A CA 1
ATOM 886 C C . ILE A 1 114 ? 16.596 0.343 -7.795 1.00 95.38 114 ILE A C 1
ATOM 888 O O . ILE A 1 114 ? 15.418 0.595 -7.972 1.00 95.38 114 ILE A O 1
ATOM 892 N N . ASP A 1 115 ? 17.187 0.381 -6.603 1.00 91.06 115 ASP A N 1
ATOM 893 C CA . ASP A 1 115 ? 16.530 0.782 -5.352 1.00 91.06 115 ASP A CA 1
ATOM 894 C C . ASP A 1 115 ? 15.363 -0.113 -4.893 1.00 91.06 115 ASP A C 1
ATOM 896 O O . ASP A 1 115 ? 14.252 0.299 -4.568 1.00 91.06 115 ASP A O 1
ATOM 900 N N . TRP A 1 116 ? 15.661 -1.410 -4.819 1.00 91.06 116 TRP A N 1
ATOM 901 C CA . TRP A 1 116 ? 14.755 -2.456 -4.345 1.00 91.06 116 TRP A CA 1
ATOM 902 C C . TRP A 1 116 ? 14.628 -2.478 -2.809 1.00 91.06 116 TRP A C 1
ATOM 904 O O . TRP A 1 116 ? 14.677 -3.547 -2.196 1.00 91.06 116 TRP A O 1
ATOM 914 N N . GLU A 1 117 ? 14.459 -1.329 -2.157 1.00 85.50 117 GLU A N 1
ATOM 915 C CA . GLU A 1 117 ? 14.227 -1.256 -0.706 1.00 85.50 117 GLU A CA 1
ATOM 916 C C . GLU A 1 117 ? 12.743 -1.406 -0.313 1.00 85.50 117 GLU A C 1
ATOM 918 O O . GLU A 1 117 ? 12.425 -1.761 0.830 1.00 85.50 117 GLU A O 1
ATOM 923 N N . HIS A 1 118 ? 11.829 -1.246 -1.280 1.00 84.44 118 HIS A N 1
ATOM 924 C CA . HIS A 1 118 ? 10.379 -1.425 -1.133 1.00 84.44 118 HIS A CA 1
ATOM 925 C C . HIS A 1 118 ? 9.710 -2.702 -1.704 1.00 84.44 118 HIS A C 1
ATOM 927 O O . HIS A 1 118 ? 8.479 -2.782 -1.655 1.00 84.44 118 HIS A O 1
ATOM 933 N N . PRO A 1 119 ? 10.417 -3.757 -2.150 1.00 87.50 119 PRO A N 1
ATOM 934 C CA . PRO A 1 119 ? 9.802 -4.779 -2.972 1.00 87.50 119 PRO A CA 1
ATOM 935 C C . PRO A 1 119 ? 9.036 -5.816 -2.173 1.00 87.50 119 PRO A C 1
ATOM 937 O O . PRO A 1 119 ? 9.285 -6.071 -0.989 1.00 87.50 119 PRO A O 1
ATOM 940 N N . GLY A 1 120 ? 8.136 -6.491 -2.875 1.00 87.81 120 GLY A N 1
ATOM 941 C CA . GLY A 1 120 ? 7.392 -7.612 -2.328 1.00 87.81 120 GLY A CA 1
ATOM 942 C C . GLY A 1 120 ? 6.346 -8.141 -3.293 1.00 87.81 120 GLY A C 1
ATOM 943 O O . GLY A 1 120 ? 6.121 -7.591 -4.366 1.00 87.81 120 GLY A O 1
ATOM 944 N N . TYR A 1 121 ? 5.696 -9.233 -2.902 1.00 89.50 121 TYR A N 1
ATOM 945 C CA . TYR A 1 121 ? 4.514 -9.733 -3.594 1.00 89.50 121 TYR A CA 1
ATOM 946 C C . TYR A 1 121 ? 3.279 -8.997 -3.078 1.00 89.50 121 TYR A C 1
ATOM 948 O O . TYR A 1 121 ? 2.762 -9.320 -2.007 1.00 89.50 121 TYR A O 1
ATOM 956 N N . TYR A 1 122 ? 2.816 -8.011 -3.836 1.00 91.56 122 TYR A N 1
ATOM 957 C CA . TYR A 1 122 ? 1.656 -7.186 -3.507 1.00 91.56 122 TYR A CA 1
ATOM 958 C C . TYR A 1 122 ? 0.510 -7.459 -4.492 1.00 91.56 122 TYR A C 1
ATOM 960 O O . TYR A 1 122 ? 0.740 -8.095 -5.523 1.00 91.56 122 TYR A O 1
ATOM 968 N N . PRO A 1 123 ? -0.729 -7.032 -4.189 1.00 93.25 123 PRO A N 1
ATOM 969 C CA . PRO A 1 123 ? -1.820 -7.114 -5.152 1.00 93.25 123 PRO A CA 1
ATOM 970 C C . PRO A 1 123 ? -1.464 -6.519 -6.510 1.00 93.25 123 PRO A C 1
ATOM 972 O O . PRO A 1 123 ? -0.701 -5.557 -6.575 1.00 93.25 123 PRO A O 1
ATOM 975 N N . TRP A 1 124 ? -2.073 -7.025 -7.583 1.00 91.81 124 TRP A N 1
ATOM 976 C CA . TRP A 1 124 ? -1.841 -6.556 -8.958 1.00 91.81 124 TRP A CA 1
ATOM 977 C C . TRP A 1 124 ? -1.950 -5.033 -9.130 1.00 91.81 124 TRP A C 1
ATOM 979 O O . TRP A 1 124 ? -1.312 -4.460 -10.010 1.00 91.81 124 TRP A O 1
ATOM 989 N N . TRP A 1 125 ? -2.760 -4.375 -8.300 1.00 92.88 125 TRP A N 1
ATOM 990 C CA . TRP A 1 125 ? -2.979 -2.934 -8.332 1.00 92.88 125 TRP A CA 1
ATOM 991 C C . TRP A 1 125 ? -1.963 -2.129 -7.505 1.00 92.88 125 TRP A C 1
ATOM 993 O O . TRP A 1 125 ? -1.843 -0.921 -7.687 1.00 92.88 125 TRP A O 1
ATOM 1003 N N . ALA A 1 126 ? -1.208 -2.760 -6.606 1.00 92.69 126 ALA A N 1
ATOM 1004 C CA . ALA A 1 126 ? -0.418 -2.057 -5.600 1.00 92.69 126 ALA A CA 1
ATOM 1005 C C . ALA A 1 126 ? 0.747 -1.238 -6.174 1.00 92.69 126 ALA A C 1
ATOM 1007 O O . ALA A 1 126 ? 1.008 -0.157 -5.661 1.00 92.69 126 ALA A O 1
ATOM 1008 N N . GLU A 1 127 ? 1.411 -1.692 -7.243 1.00 91.75 127 GLU A N 1
ATOM 1009 C CA . GLU A 1 127 ? 2.495 -0.919 -7.876 1.00 91.75 127 GLU A CA 1
ATOM 1010 C C . GLU A 1 127 ? 1.975 0.406 -8.445 1.00 91.75 127 GLU A C 1
ATOM 1012 O O . GLU A 1 127 ? 2.541 1.465 -8.195 1.00 91.75 127 GLU A O 1
ATOM 1017 N N . ARG A 1 128 ? 0.844 0.367 -9.161 1.00 91.44 128 ARG A N 1
ATOM 1018 C CA . ARG A 1 128 ? 0.223 1.577 -9.713 1.00 91.44 128 ARG A CA 1
ATOM 1019 C C . ARG A 1 128 ? -0.288 2.501 -8.611 1.00 91.44 128 ARG A C 1
ATOM 1021 O O . ARG A 1 128 ? -0.223 3.717 -8.765 1.00 91.44 128 ARG A O 1
ATOM 1028 N N . TRP A 1 129 ? -0.793 1.941 -7.509 1.00 90.81 129 TRP A N 1
ATOM 1029 C CA . TRP A 1 129 ? -1.138 2.714 -6.315 1.00 90.81 129 TRP A CA 1
ATOM 1030 C C . TRP A 1 129 ? 0.096 3.406 -5.725 1.00 90.81 129 TRP A C 1
ATOM 1032 O O . TRP A 1 129 ? 0.075 4.618 -5.539 1.00 90.81 129 TRP A O 1
ATOM 1042 N N . ALA A 1 130 ? 1.168 2.651 -5.465 1.00 88.44 130 ALA A N 1
ATOM 1043 C CA . ALA A 1 130 ? 2.412 3.165 -4.901 1.00 88.44 130 ALA A CA 1
ATOM 1044 C C . ALA A 1 130 ? 2.991 4.277 -5.776 1.00 88.44 130 ALA A C 1
ATOM 1046 O O . ALA A 1 130 ? 3.278 5.355 -5.273 1.00 88.44 130 ALA A O 1
ATOM 1047 N N . HIS A 1 131 ? 3.039 4.067 -7.090 1.00 87.00 131 HIS A N 1
ATOM 1048 C CA . HIS A 1 131 ? 3.448 5.089 -8.041 1.00 87.00 131 HIS A CA 1
ATOM 1049 C C . HIS A 1 131 ? 2.622 6.382 -7.883 1.00 87.00 131 HIS A C 1
ATOM 1051 O O . HIS A 1 131 ? 3.169 7.412 -7.504 1.00 87.00 131 HIS A O 1
ATOM 1057 N N . ARG A 1 132 ? 1.290 6.317 -8.021 1.00 82.94 132 ARG A N 1
ATOM 1058 C CA . ARG A 1 132 ? 0.420 7.513 -7.962 1.00 82.94 132 ARG A CA 1
ATOM 1059 C C . ARG A 1 132 ? 0.397 8.228 -6.608 1.00 82.94 132 ARG A C 1
ATOM 1061 O O . ARG A 1 132 ? 0.015 9.394 -6.546 1.00 82.94 132 ARG A O 1
ATOM 1068 N N . CYS A 1 133 ? 0.659 7.515 -5.515 1.00 78.50 133 CYS A N 1
ATOM 1069 C CA . CYS A 1 133 ? 0.455 8.039 -4.162 1.00 78.50 133 CYS A CA 1
ATOM 1070 C C . CYS A 1 133 ? 1.754 8.298 -3.394 1.00 78.50 133 CYS A C 1
ATOM 1072 O O . CYS A 1 133 ? 1.723 9.047 -2.420 1.00 78.50 133 CYS A O 1
ATOM 1074 N N . LEU A 1 134 ? 2.865 7.675 -3.792 1.00 72.06 134 LEU A N 1
ATOM 1075 C CA . LEU A 1 134 ? 4.146 7.749 -3.088 1.00 72.06 134 LEU A CA 1
ATOM 1076 C C . LEU A 1 134 ? 5.243 8.403 -3.934 1.00 72.06 134 LEU A C 1
ATOM 1078 O O . LEU A 1 134 ? 6.117 9.045 -3.353 1.00 72.06 134 LEU A O 1
ATOM 1082 N N . THR A 1 135 ? 5.197 8.307 -5.270 1.00 71.12 135 THR A N 1
ATOM 1083 C CA . THR A 1 135 ? 6.204 8.968 -6.115 1.00 71.12 135 THR A CA 1
ATOM 1084 C C . THR A 1 135 ? 5.860 10.449 -6.285 1.00 71.12 135 THR A C 1
ATOM 1086 O O . THR A 1 135 ? 4.766 10.817 -6.703 1.00 71.12 135 THR A O 1
ATOM 1089 N N . LEU A 1 136 ? 6.785 11.325 -5.883 1.00 67.50 136 LEU A N 1
ATOM 1090 C CA . LEU A 1 136 ? 6.623 12.789 -5.908 1.00 67.50 136 LEU A CA 1
ATOM 1091 C C . LEU A 1 136 ? 7.586 13.470 -6.896 1.00 67.50 136 LEU A C 1
ATOM 1093 O O . LEU A 1 136 ? 7.735 14.691 -6.881 1.00 67.50 136 LEU A O 1
ATOM 1097 N N . ASP A 1 137 ? 8.240 12.691 -7.755 1.00 74.94 137 ASP A N 1
ATOM 1098 C CA . ASP A 1 137 ? 9.245 13.142 -8.729 1.00 74.94 137 ASP A CA 1
ATOM 1099 C C . ASP A 1 137 ? 8.626 13.680 -10.037 1.00 74.94 137 ASP A C 1
ATOM 1101 O O . ASP A 1 137 ? 9.337 14.120 -10.941 1.00 74.94 137 ASP A O 1
ATOM 1105 N N . GLY A 1 138 ? 7.292 13.669 -10.148 1.00 71.69 138 GLY A N 1
ATOM 1106 C CA . GLY A 1 138 ? 6.564 14.075 -11.352 1.00 71.69 138 GLY A CA 1
ATOM 1107 C C . GLY A 1 138 ? 6.551 13.012 -12.455 1.00 71.69 138 GLY A C 1
ATOM 1108 O O . GLY A 1 138 ? 6.187 13.323 -13.595 1.00 71.69 138 GLY A O 1
ATOM 1109 N N . SER A 1 139 ? 6.931 11.769 -12.136 1.00 77.94 139 SER A N 1
ATOM 1110 C CA . SER A 1 139 ? 6.979 10.666 -13.100 1.00 77.94 139 SER A CA 1
ATOM 1111 C C . SER A 1 139 ? 5.619 10.165 -13.581 1.00 77.94 139 SER A C 1
ATOM 1113 O O . SER A 1 139 ? 5.546 9.561 -14.660 1.00 77.94 139 SER A O 1
ATOM 1115 N N . ASP A 1 140 ? 4.543 10.527 -12.875 1.00 74.88 140 ASP A N 1
ATOM 1116 C CA . ASP A 1 140 ? 3.151 10.224 -13.221 1.00 74.88 140 ASP A CA 1
ATOM 1117 C C . ASP A 1 140 ? 2.867 10.388 -14.719 1.00 74.88 140 ASP A C 1
ATOM 1119 O O . ASP A 1 140 ? 2.335 9.494 -15.370 1.00 74.88 140 ASP A O 1
ATOM 1123 N N . HIS A 1 141 ? 3.271 11.509 -15.322 1.00 75.06 141 HIS A N 1
ATOM 1124 C CA . HIS A 1 141 ? 2.926 11.800 -16.714 1.00 75.06 141 HIS A CA 1
ATOM 1125 C C . HIS A 1 141 ? 3.575 10.868 -17.751 1.00 75.06 141 HIS A C 1
ATOM 1127 O O . HIS A 1 141 ? 2.998 10.712 -18.831 1.00 75.06 141 HIS A O 1
ATOM 1133 N N . LEU A 1 142 ? 4.740 10.260 -17.477 1.00 76.81 142 LEU A N 1
ATOM 1134 C CA . LEU A 1 142 ? 5.368 9.323 -18.432 1.00 76.81 142 LEU A CA 1
ATOM 1135 C C . LEU A 1 142 ? 5.137 7.855 -18.073 1.00 76.81 142 LEU A C 1
ATOM 1137 O O . LEU A 1 142 ? 5.151 7.022 -18.981 1.00 76.81 142 LEU A O 1
ATOM 1141 N N . ILE A 1 143 ? 4.899 7.527 -16.799 1.00 81.44 143 ILE A N 1
ATOM 1142 C CA . ILE A 1 143 ? 4.555 6.157 -16.396 1.00 81.44 143 ILE A CA 1
ATOM 1143 C C . ILE A 1 143 ? 3.059 5.882 -16.589 1.00 81.44 143 ILE A C 1
ATOM 1145 O O . ILE A 1 143 ? 2.703 4.768 -16.964 1.00 81.44 143 ILE A O 1
ATOM 1149 N N . GLU A 1 144 ? 2.167 6.866 -16.456 1.00 80.75 144 GLU A N 1
ATOM 1150 C CA . GLU A 1 144 ? 0.726 6.639 -16.627 1.00 80.75 144 GLU A CA 1
ATOM 1151 C C . GLU A 1 144 ? 0.353 5.995 -17.983 1.00 80.75 144 GLU A C 1
ATOM 1153 O O . GLU A 1 144 ? -0.380 5.001 -17.987 1.00 80.75 144 GLU A O 1
ATOM 1158 N N . PRO A 1 145 ? 0.917 6.422 -19.135 1.00 83.88 145 PRO A N 1
ATOM 1159 C CA . PRO A 1 145 ? 0.693 5.744 -20.415 1.00 83.88 145 PRO A CA 1
ATOM 1160 C C . PRO A 1 145 ? 1.181 4.285 -20.460 1.00 83.88 145 PRO A C 1
ATOM 1162 O O . PRO A 1 145 ? 0.709 3.499 -21.287 1.00 83.88 145 PRO A O 1
ATOM 1165 N N . LEU A 1 146 ? 2.142 3.899 -19.612 1.00 84.12 146 LEU A N 1
ATOM 1166 C CA . LEU A 1 146 ? 2.613 2.518 -19.508 1.00 84.12 146 LEU A CA 1
ATOM 1167 C C . LEU A 1 146 ? 1.538 1.620 -18.890 1.00 84.12 146 LEU A C 1
ATOM 1169 O O . LEU A 1 146 ? 1.381 0.482 -19.336 1.00 84.12 146 LEU A O 1
ATOM 1173 N N . TRP A 1 147 ? 0.755 2.124 -17.933 1.00 86.00 147 TRP A N 1
ATOM 1174 C CA . TRP A 1 147 ? -0.306 1.344 -17.294 1.00 86.00 147 TRP A CA 1
ATOM 1175 C C . TRP A 1 147 ? -1.397 0.936 -18.280 1.00 86.00 147 TRP A C 1
ATOM 1177 O O . TRP A 1 147 ? -1.777 -0.234 -18.296 1.00 86.00 147 TRP A O 1
ATOM 1187 N N . SER A 1 148 ? -1.818 1.831 -19.179 1.00 82.50 148 SER A N 1
ATOM 1188 C CA . SER A 1 148 ? -2.755 1.482 -20.260 1.00 82.50 148 SER A CA 1
ATOM 1189 C C . SER A 1 148 ? -2.179 0.428 -21.217 1.00 82.50 148 SER A C 1
ATOM 1191 O O . SER A 1 148 ? -2.915 -0.369 -21.789 1.00 82.50 148 SER A O 1
ATOM 1193 N N . ARG A 1 149 ? -0.850 0.355 -21.383 1.00 84.44 149 ARG A N 1
ATOM 1194 C CA . ARG A 1 149 ? -0.208 -0.685 -22.212 1.00 84.44 149 ARG A CA 1
ATOM 1195 C C . ARG A 1 149 ? -0.106 -2.032 -21.501 1.00 84.44 149 ARG A C 1
ATOM 1197 O O . ARG A 1 149 ? -0.261 -3.065 -22.148 1.00 84.44 149 ARG A O 1
ATOM 1204 N N . LEU A 1 150 ? 0.198 -2.027 -20.204 1.00 83.75 150 LEU A N 1
ATOM 1205 C CA . LEU A 1 150 ? 0.334 -3.237 -19.387 1.00 83.75 150 LEU A CA 1
ATOM 1206 C C . LEU A 1 150 ? -1.023 -3.828 -18.994 1.00 83.75 150 LEU A C 1
ATOM 1208 O O . LEU A 1 150 ? -1.135 -5.028 -18.754 1.00 83.75 150 LEU A O 1
ATOM 1212 N N . SER A 1 151 ? -2.055 -2.995 -18.900 1.00 84.69 151 SER A N 1
ATOM 1213 C CA . SER A 1 151 ? -3.408 -3.380 -18.505 1.00 84.69 151 SER A CA 1
ATOM 1214 C C . SER A 1 151 ? -4.440 -2.575 -19.303 1.00 84.69 151 SER A C 1
ATOM 1216 O O . SER A 1 151 ? -5.108 -1.710 -18.739 1.00 84.69 151 SER A O 1
ATOM 1218 N N . PRO A 1 152 ? -4.602 -2.865 -20.609 1.00 83.62 152 PRO A N 1
ATOM 1219 C CA . PRO A 1 152 ? -5.518 -2.124 -21.485 1.00 83.62 152 PRO A CA 1
ATOM 1220 C C . PRO A 1 152 ? -6.984 -2.224 -21.046 1.00 83.62 152 PRO A C 1
ATOM 1222 O O . PRO A 1 152 ? -7.777 -1.318 -21.265 1.00 83.62 152 PRO A O 1
ATOM 1225 N N . ASP A 1 153 ? -7.358 -3.292 -20.339 1.00 87.25 153 ASP A N 1
ATOM 1226 C CA . ASP A 1 153 ? -8.700 -3.427 -19.762 1.00 87.25 153 ASP A CA 1
ATOM 1227 C C . ASP A 1 153 ? -8.891 -2.619 -18.463 1.00 87.25 153 ASP A C 1
ATOM 1229 O O . ASP A 1 153 ? -9.966 -2.673 -17.851 1.00 87.25 153 ASP A O 1
ATOM 1233 N N . MET A 1 154 ? -7.860 -1.898 -18.012 1.00 88.69 154 MET A N 1
ATOM 1234 C CA . MET A 1 154 ? -7.804 -1.156 -16.752 1.00 88.69 154 MET A CA 1
ATOM 1235 C C . MET A 1 154 ? -7.304 0.280 -16.964 1.00 88.69 154 MET A C 1
ATOM 1237 O O . MET A 1 154 ? -6.361 0.748 -16.318 1.00 88.69 154 MET A O 1
ATOM 1241 N N . GLU A 1 155 ? -7.973 0.994 -17.867 1.00 88.44 155 GLU A N 1
ATOM 1242 C CA . GLU A 1 155 ? -7.763 2.428 -18.085 1.00 88.44 155 GLU A CA 1
ATOM 1243 C C . GLU A 1 155 ? -7.920 3.249 -16.792 1.00 88.44 155 GLU A C 1
ATOM 1245 O O . GLU A 1 155 ? -8.569 2.823 -15.833 1.00 88.44 155 GLU A O 1
ATOM 1250 N N . THR A 1 156 ? -7.336 4.448 -16.762 1.00 87.81 156 THR A N 1
ATOM 1251 C CA . THR A 1 156 ? -7.197 5.294 -15.560 1.00 87.81 156 THR A CA 1
ATOM 1252 C C . THR A 1 156 ? -8.490 5.516 -14.781 1.00 87.81 156 THR A C 1
ATOM 1254 O O . THR A 1 156 ? -8.514 5.289 -13.574 1.00 87.81 156 THR A O 1
ATOM 1257 N N . GLU A 1 157 ? -9.587 5.894 -15.440 1.00 89.88 157 GLU A N 1
ATOM 1258 C CA . GLU A 1 157 ? -10.878 6.127 -14.767 1.00 89.88 157 GLU A CA 1
ATOM 1259 C C . GLU A 1 157 ? -11.454 4.845 -14.146 1.00 89.88 157 GLU A C 1
ATOM 1261 O O . GLU A 1 157 ? -12.038 4.845 -13.058 1.00 89.88 157 GLU A O 1
ATOM 1266 N N . LYS A 1 158 ? -11.253 3.713 -14.824 1.00 92.62 158 LYS A N 1
ATOM 1267 C CA . LYS A 1 158 ? -11.691 2.409 -14.333 1.00 92.62 158 LYS A CA 1
ATOM 1268 C C . LYS A 1 158 ? -10.831 1.945 -13.161 1.00 92.62 158 LYS A C 1
ATOM 1270 O O . LYS A 1 158 ? -11.364 1.383 -12.213 1.00 92.62 158 LYS A O 1
ATOM 1275 N N . TYR A 1 159 ? -9.525 2.200 -13.200 1.00 92.69 159 TYR A N 1
ATOM 1276 C CA . TYR A 1 159 ? -8.636 1.945 -12.071 1.00 92.69 159 TYR A CA 1
ATOM 1277 C C . TYR A 1 159 ? -9.006 2.805 -10.859 1.00 92.69 159 TYR A C 1
ATOM 1279 O O . TYR A 1 159 ? -9.103 2.288 -9.750 1.00 92.69 159 TYR A O 1
ATOM 1287 N N . GLN A 1 160 ? -9.270 4.096 -11.077 1.00 92.31 160 GLN A N 1
ATOM 1288 C CA . GLN A 1 160 ? -9.701 5.017 -10.029 1.00 92.31 160 GLN A CA 1
ATOM 1289 C C . GLN A 1 160 ? -10.948 4.482 -9.312 1.00 92.31 160 GLN A C 1
ATOM 1291 O O . GLN A 1 160 ? -10.910 4.256 -8.107 1.00 92.31 160 GLN A O 1
ATOM 1296 N N . SER A 1 161 ? -12.002 4.182 -10.072 1.00 94.69 161 SER A N 1
ATOM 1297 C CA . SER A 1 161 ? -13.272 3.699 -9.516 1.00 94.69 161 SER A CA 1
ATOM 1298 C C . SER A 1 161 ? -13.207 2.293 -8.916 1.00 94.69 161 SER A C 1
ATOM 1300 O O . SER A 1 161 ? -13.954 2.004 -7.992 1.00 94.69 161 SER A O 1
ATOM 1302 N N . ARG A 1 162 ? -12.341 1.402 -9.421 1.00 94.19 162 ARG A N 1
ATOM 1303 C CA . ARG A 1 162 ? -12.224 0.018 -8.918 1.00 94.19 162 ARG A CA 1
ATOM 1304 C C . ARG A 1 162 ? -11.217 -0.175 -7.798 1.00 94.19 162 ARG A C 1
ATOM 1306 O O . ARG A 1 162 ? -11.292 -1.186 -7.108 1.00 94.19 162 ARG A O 1
ATOM 1313 N N . VAL A 1 163 ? -10.236 0.710 -7.683 1.00 94.94 163 VAL A N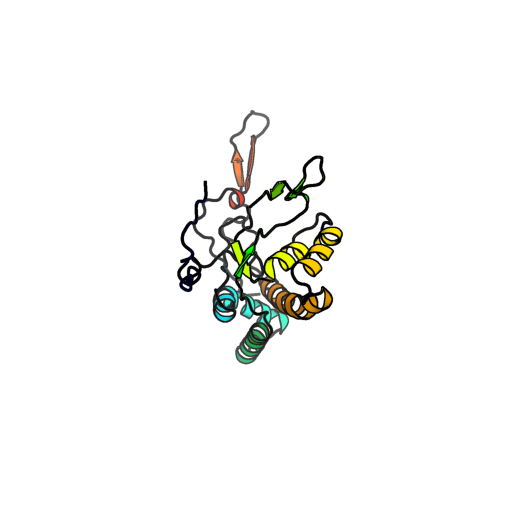 1
ATOM 1314 C CA . VAL A 1 163 ? -9.132 0.563 -6.734 1.00 94.94 163 VAL A CA 1
ATOM 1315 C C . VAL A 1 163 ? -9.048 1.789 -5.855 1.00 94.94 163 VAL A C 1
ATOM 1317 O O . VAL A 1 163 ? -9.247 1.688 -4.648 1.00 94.94 163 VAL A O 1
ATOM 1320 N N . THR A 1 164 ? -8.765 2.949 -6.442 1.00 93.25 164 THR A N 1
ATOM 1321 C CA . THR A 1 164 ? -8.420 4.134 -5.656 1.00 93.25 164 THR A CA 1
ATOM 1322 C C . THR A 1 164 ? -9.557 4.570 -4.734 1.00 93.25 164 THR A C 1
ATOM 1324 O O . THR A 1 164 ? -9.320 4.768 -3.544 1.00 93.25 164 THR A O 1
ATOM 1327 N N . ASP A 1 165 ? -10.788 4.618 -5.243 1.00 95.31 165 ASP A N 1
ATOM 1328 C CA . ASP A 1 165 ? -11.984 5.034 -4.494 1.00 95.31 165 ASP A CA 1
ATOM 1329 C C . ASP A 1 165 ? -12.355 4.063 -3.356 1.00 95.31 165 ASP A C 1
ATOM 1331 O O . ASP A 1 165 ? -13.146 4.399 -2.475 1.00 95.31 165 ASP A O 1
ATOM 1335 N N . HIS A 1 166 ? -11.776 2.861 -3.350 1.00 96.25 166 HIS A N 1
ATOM 1336 C CA . HIS A 1 166 ? -12.027 1.829 -2.347 1.00 96.25 166 HIS A CA 1
ATOM 1337 C C . HIS A 1 166 ? -10.861 1.634 -1.370 1.00 96.25 166 HIS A C 1
ATOM 1339 O O . HIS A 1 166 ? -11.086 1.289 -0.212 1.00 96.25 166 HIS A O 1
ATOM 1345 N N . VAL A 1 167 ? -9.622 1.889 -1.797 1.00 95.50 167 VAL A N 1
ATOM 1346 C CA . VAL A 1 167 ? -8.432 1.839 -0.931 1.00 95.50 167 VAL A CA 1
ATOM 1347 C C . VAL A 1 167 ? -8.317 3.106 -0.084 1.00 95.50 167 VAL A C 1
ATOM 1349 O O . VAL A 1 167 ? -8.030 3.014 1.111 1.00 95.50 167 VAL A O 1
ATOM 1352 N N . LEU A 1 168 ? -8.580 4.280 -0.669 1.00 93.94 168 LEU A N 1
ATOM 1353 C CA . LEU A 1 168 ? -8.396 5.566 0.006 1.00 93.94 168 LEU A CA 1
ATOM 1354 C C . LEU A 1 168 ? -9.222 5.694 1.302 1.00 93.94 168 LEU A C 1
ATOM 1356 O O . LEU A 1 168 ? -8.623 6.027 2.324 1.00 93.94 168 LEU A O 1
ATOM 1360 N N . PRO A 1 169 ? -10.524 5.336 1.351 1.00 95.69 169 PRO A N 1
ATOM 1361 C CA . PRO A 1 169 ? -11.289 5.403 2.599 1.00 95.69 169 PRO A CA 1
ATOM 1362 C C . PRO A 1 169 ? -10.712 4.521 3.714 1.00 95.69 169 PRO A C 1
ATOM 1364 O O . PRO A 1 169 ? -10.770 4.876 4.890 1.00 95.69 169 PRO A O 1
ATOM 1367 N N . VAL A 1 170 ? -10.124 3.370 3.367 1.00 95.94 170 VAL A N 1
ATOM 1368 C CA . VAL A 1 170 ? -9.486 2.483 4.353 1.00 95.94 170 VAL A CA 1
ATOM 1369 C C . VAL A 1 170 ? -8.241 3.145 4.941 1.00 95.94 170 VAL A C 1
ATOM 1371 O O . VAL A 1 170 ? -8.038 3.075 6.154 1.00 95.94 170 VAL A O 1
ATOM 1374 N N . ILE A 1 171 ? -7.439 3.812 4.107 1.00 93.12 171 ILE A N 1
ATOM 1375 C CA . ILE A 1 171 ? -6.258 4.573 4.538 1.00 93.12 171 ILE A CA 1
ATOM 1376 C C . ILE A 1 171 ? -6.667 5.750 5.420 1.00 93.12 171 ILE A C 1
ATOM 1378 O O . ILE A 1 171 ? -6.150 5.874 6.526 1.00 93.12 171 ILE A O 1
ATOM 1382 N N . GLU A 1 172 ? -7.644 6.553 4.999 1.00 92.81 172 GLU A N 1
ATOM 1383 C CA . GLU A 1 172 ? -8.131 7.701 5.773 1.00 92.81 172 GLU A CA 1
ATOM 1384 C C . GLU A 1 172 ? -8.595 7.273 7.174 1.00 92.81 172 GLU A C 1
ATOM 1386 O O . GLU A 1 172 ? -8.180 7.836 8.190 1.00 92.81 172 GLU A O 1
ATOM 1391 N N . VAL A 1 173 ? -9.399 6.208 7.252 1.00 94.88 173 VAL A N 1
ATOM 1392 C CA . VAL A 1 173 ? -9.842 5.629 8.526 1.00 94.88 173 VAL A CA 1
ATOM 1393 C C . VAL A 1 173 ? -8.650 5.126 9.346 1.00 94.88 173 VAL A C 1
ATOM 1395 O O . VAL A 1 173 ? -8.592 5.336 10.562 1.00 94.88 173 VAL A O 1
ATOM 1398 N N . TYR A 1 174 ? -7.685 4.466 8.704 1.00 92.25 174 TYR A N 1
ATOM 1399 C CA . TYR A 1 174 ? -6.481 3.967 9.359 1.00 92.25 174 TYR A CA 1
ATOM 1400 C C . TYR A 1 174 ? -5.636 5.107 9.951 1.00 92.25 174 TYR A C 1
ATOM 1402 O O . TYR A 1 174 ? -5.133 4.975 11.070 1.00 92.25 174 TYR A O 1
ATOM 1410 N N . GLU A 1 175 ? -5.470 6.223 9.246 1.00 88.94 175 GLU A N 1
ATOM 1411 C CA . GLU A 1 175 ? -4.627 7.362 9.636 1.00 88.94 175 GLU A CA 1
ATOM 1412 C C . GLU A 1 175 ? -5.216 8.207 10.771 1.00 88.94 175 GLU A C 1
ATOM 1414 O O . GLU A 1 175 ? -4.472 8.675 11.636 1.00 88.94 175 GLU A O 1
ATOM 1419 N N . VAL A 1 176 ? -6.547 8.319 10.857 1.00 90.25 176 VAL A N 1
ATOM 1420 C CA . VAL A 1 176 ? -7.236 9.037 11.952 1.00 90.25 176 VAL A CA 1
ATOM 1421 C C . VAL A 1 176 ? -6.862 8.486 13.333 1.00 90.25 176 VAL A C 1
ATOM 1423 O O . VAL A 1 176 ? -6.828 9.208 14.339 1.00 90.25 176 VAL A O 1
ATOM 1426 N N . CYS A 1 177 ? -6.552 7.196 13.422 1.00 84.31 177 CYS A N 1
ATOM 1427 C CA . CYS A 1 177 ? -6.088 6.607 14.662 1.00 84.31 177 CYS A CA 1
ATOM 1428 C C . CYS A 1 177 ? -4.620 6.976 14.936 1.00 84.31 177 CYS A C 1
ATOM 1430 O O . CYS A 1 177 ? -3.688 6.410 14.360 1.00 84.31 177 CYS A O 1
ATOM 1432 N N . HIS A 1 178 ? -4.416 7.874 15.896 1.00 75.62 178 HIS A N 1
ATOM 1433 C CA . HIS A 1 178 ? -3.090 8.197 16.410 1.00 75.62 178 HIS A CA 1
ATOM 1434 C C . HIS A 1 178 ? -2.460 6.987 17.105 1.00 75.62 178 HIS A C 1
ATOM 1436 O O . HIS A 1 178 ? -3.123 6.222 17.811 1.00 75.62 178 HIS A O 1
ATOM 1442 N N . VAL A 1 179 ? -1.164 6.818 16.878 1.00 72.44 179 VAL A N 1
ATOM 1443 C CA . VAL A 1 179 ? -0.350 5.756 17.462 1.00 72.44 179 VAL A CA 1
ATOM 1444 C C . VAL A 1 179 ? 0.904 6.377 18.043 1.00 72.44 179 VAL A C 1
ATOM 1446 O O . VAL A 1 179 ? 1.472 7.304 17.468 1.00 72.44 179 VAL A O 1
ATOM 1449 N N . THR A 1 180 ? 1.338 5.856 19.181 1.00 69.31 180 THR A N 1
ATOM 1450 C CA . THR A 1 180 ? 2.642 6.182 19.752 1.00 69.31 180 THR A CA 1
ATOM 1451 C C . THR A 1 180 ? 3.588 5.016 19.504 1.00 69.31 180 THR A C 1
ATOM 1453 O O . THR A 1 180 ? 3.185 3.848 19.536 1.00 69.31 180 THR A O 1
ATOM 1456 N N . TYR A 1 181 ? 4.857 5.329 19.243 1.00 68.31 181 TYR A N 1
ATOM 1457 C CA . TYR A 1 181 ? 5.904 4.317 19.162 1.00 68.31 181 TYR A CA 1
ATOM 1458 C C . TYR A 1 181 ? 6.864 4.489 20.323 1.00 68.31 181 TYR A C 1
ATOM 1460 O O . TYR A 1 181 ? 7.329 5.592 20.614 1.00 68.31 181 TYR A O 1
ATOM 1468 N N . HIS A 1 182 ? 7.178 3.375 20.972 1.00 62.75 182 HIS A N 1
ATOM 1469 C CA . HIS A 1 182 ? 8.268 3.330 21.929 1.00 62.75 182 HIS A CA 1
ATOM 1470 C C . HIS A 1 182 ? 9.573 3.678 21.194 1.00 62.75 182 HIS A C 1
ATOM 1472 O O . HIS A 1 182 ? 9.823 3.127 20.125 1.00 62.75 182 HIS A O 1
ATOM 1478 N N . ASN A 1 183 ? 10.381 4.585 21.752 1.00 62.19 183 ASN A N 1
ATOM 1479 C CA . ASN A 1 183 ? 11.657 5.056 21.189 1.00 62.19 183 ASN A CA 1
ATOM 1480 C C . ASN A 1 183 ? 11.598 5.870 19.878 1.00 62.19 183 ASN A C 1
ATOM 1482 O O . ASN A 1 183 ? 12.666 6.145 19.329 1.00 62.19 183 ASN A O 1
ATOM 1486 N N . TYR A 1 184 ? 10.415 6.293 19.398 1.00 64.50 184 TYR A N 1
ATOM 1487 C CA . TYR A 1 184 ? 10.338 7.121 18.183 1.00 64.50 184 TYR A CA 1
ATOM 1488 C C . TYR A 1 184 ? 11.186 8.382 18.316 1.00 64.50 184 TYR A C 1
ATOM 1490 O O . TYR A 1 184 ? 10.997 9.157 19.257 1.00 64.50 184 TYR A O 1
ATOM 1498 N N . GLY A 1 185 ? 12.081 8.613 17.362 1.00 67.69 185 GLY A N 1
ATOM 1499 C CA . GLY A 1 185 ? 12.923 9.805 17.369 1.00 67.69 185 GLY A CA 1
ATOM 1500 C C . GLY A 1 185 ? 14.087 9.749 18.360 1.00 67.69 185 GLY A C 1
ATOM 1501 O O . GLY A 1 185 ? 14.685 10.786 18.639 1.00 67.69 185 GLY A O 1
ATOM 1502 N N . ASN A 1 186 ? 14.443 8.569 18.879 1.00 76.44 186 ASN A N 1
ATOM 1503 C CA . ASN A 1 186 ? 15.697 8.398 19.606 1.00 76.44 186 ASN A CA 1
ATOM 1504 C C . ASN A 1 186 ? 16.887 8.533 18.650 1.00 76.44 186 ASN A C 1
ATOM 1506 O O . ASN A 1 186 ? 16.915 7.946 17.568 1.00 76.44 186 ASN A O 1
ATOM 1510 N N . TRP A 1 187 ? 17.905 9.267 19.087 1.00 78.44 187 TRP A N 1
ATOM 1511 C CA . TRP A 1 187 ? 19.134 9.474 18.329 1.00 78.44 187 TRP A CA 1
ATOM 1512 C C . TRP A 1 187 ? 20.291 8.734 18.980 1.00 78.44 187 TRP A C 1
ATOM 1514 O O . TRP A 1 187 ? 20.516 8.854 20.186 1.00 78.44 187 TRP A O 1
ATOM 1524 N N . TRP A 1 188 ? 21.076 8.030 18.171 1.00 79.50 188 TRP A N 1
ATOM 1525 C CA . TRP A 1 188 ? 22.445 7.713 18.547 1.00 79.50 188 TRP A CA 1
ATOM 1526 C C . TRP A 1 188 ? 23.348 8.835 18.070 1.00 79.50 188 TRP A C 1
ATOM 1528 O O . TRP A 1 188 ? 23.397 9.150 16.881 1.00 79.50 188 TRP A O 1
ATOM 1538 N N . LEU A 1 189 ? 24.053 9.450 19.013 1.00 82.50 189 LEU A N 1
ATOM 1539 C CA . LEU A 1 189 ? 25.000 10.517 18.736 1.00 82.50 189 LEU A CA 1
ATOM 1540 C C . LEU A 1 189 ? 26.402 9.923 18.679 1.00 82.50 189 LEU A C 1
ATOM 1542 O O . LEU A 1 189 ? 26.851 9.252 19.612 1.00 82.50 189 LEU A O 1
ATOM 1546 N N . ARG A 1 190 ? 27.108 10.189 17.582 1.00 80.31 190 ARG A N 1
ATOM 1547 C CA . ARG A 1 190 ? 28.504 9.798 17.437 1.00 80.31 190 ARG A CA 1
ATOM 1548 C C . ARG A 1 190 ? 29.338 10.581 18.456 1.00 80.31 190 ARG A C 1
ATOM 1550 O O . ARG A 1 190 ? 29.142 11.796 18.566 1.00 80.31 190 ARG A O 1
ATOM 1557 N N . PRO A 1 191 ? 30.286 9.931 19.161 1.00 80.56 191 PRO A N 1
ATOM 1558 C CA . PRO A 1 191 ? 31.173 10.624 20.087 1.00 80.56 191 PRO A CA 1
ATOM 1559 C C . PRO A 1 191 ? 31.820 11.861 19.455 1.00 80.56 191 PRO A C 1
ATOM 1561 O O . PRO A 1 191 ? 32.111 11.868 18.256 1.00 80.56 191 PRO A O 1
ATOM 1564 N N . ALA A 1 192 ? 32.040 12.895 20.268 1.00 81.25 192 ALA A N 1
ATOM 1565 C CA . ALA A 1 192 ? 32.654 14.148 19.841 1.00 81.25 192 ALA A CA 1
ATOM 1566 C C . ALA A 1 192 ? 33.978 13.898 19.098 1.00 81.25 192 ALA A C 1
ATOM 1568 O O . ALA A 1 192 ? 34.876 13.230 19.614 1.00 81.25 192 ALA A O 1
ATOM 1569 N N . PHE A 1 193 ? 34.106 14.456 17.892 1.00 73.88 193 PHE A N 1
ATOM 1570 C CA . PHE A 1 193 ? 35.348 14.404 17.113 1.00 73.88 193 PHE A CA 1
ATOM 1571 C C . PHE A 1 193 ? 36.325 15.517 17.526 1.00 73.88 193 PHE A C 1
ATOM 1573 O O . PHE A 1 193 ? 37.532 15.394 17.328 1.00 73.88 193 PHE A O 1
ATOM 1580 N N . SER A 1 194 ? 35.829 16.595 18.146 1.00 79.12 194 SER A N 1
ATOM 1581 C CA . SER A 1 194 ? 36.652 17.704 18.630 1.00 79.12 194 SER A CA 1
ATOM 1582 C C . SER A 1 194 ? 36.099 18.316 19.922 1.00 79.12 194 SER A C 1
ATOM 1584 O O . SER A 1 194 ? 34.947 18.106 20.287 1.00 79.12 194 SER A O 1
ATOM 1586 N N . LYS A 1 195 ? 36.917 19.121 20.616 1.00 75.69 195 LYS A N 1
ATOM 1587 C CA . LYS A 1 195 ? 36.504 19.842 21.837 1.00 75.69 195 LYS A CA 1
ATOM 1588 C C . LYS A 1 195 ? 35.446 20.927 21.587 1.00 75.69 195 LYS A C 1
ATOM 1590 O O . LYS A 1 195 ? 34.819 21.368 22.543 1.00 75.69 195 LYS A O 1
ATOM 1595 N N . CYS A 1 196 ? 35.285 21.372 20.341 1.00 81.62 196 CYS A N 1
ATOM 1596 C CA . CYS A 1 196 ? 34.368 22.452 19.969 1.00 81.62 196 CYS A CA 1
ATOM 1597 C C . CYS A 1 196 ? 33.026 21.933 19.431 1.00 81.62 196 CYS A C 1
ATOM 1599 O O . CYS A 1 196 ? 32.093 22.716 19.292 1.00 81.62 196 CYS A O 1
ATOM 1601 N N . GLU A 1 197 ? 32.921 20.629 19.158 1.00 74.81 197 GLU A N 1
ATOM 1602 C CA . GLU A 1 197 ? 31.714 19.985 18.641 1.00 74.81 197 GLU A CA 1
ATOM 1603 C C . GLU A 1 197 ? 31.325 18.807 19.546 1.00 74.81 197 GLU A C 1
ATOM 1605 O O . GLU A 1 197 ? 31.970 17.756 19.497 1.00 74.81 197 GLU A O 1
ATOM 1610 N N . PRO A 1 198 ? 30.284 18.954 20.386 1.00 74.19 198 PRO A N 1
ATOM 1611 C CA . PRO A 1 198 ? 29.892 17.931 21.360 1.00 74.19 198 PRO A CA 1
ATOM 1612 C C . PRO A 1 198 ? 29.382 16.613 20.743 1.00 74.19 198 PRO A C 1
ATOM 1614 O O . PRO A 1 198 ? 29.215 15.636 21.471 1.00 74.19 198 PRO A O 1
ATOM 1617 N N . TRP A 1 199 ? 29.177 16.551 19.423 1.00 76.00 199 TRP A N 1
ATOM 1618 C CA . TRP A 1 199 ? 28.879 15.334 18.661 1.00 76.00 199 TRP A CA 1
ATOM 1619 C C . TRP A 1 199 ? 29.400 15.461 17.223 1.00 76.00 199 TRP A C 1
ATOM 1621 O O . TRP A 1 199 ? 29.361 16.537 16.637 1.00 76.00 199 TRP A O 1
ATOM 1631 N N . ALA A 1 200 ? 29.852 14.352 16.632 1.00 78.00 200 ALA A N 1
ATOM 1632 C CA . ALA A 1 200 ? 30.363 14.298 15.251 1.00 78.00 200 ALA A CA 1
ATOM 1633 C C . ALA A 1 200 ? 29.279 13.922 14.216 1.00 78.00 200 ALA A C 1
ATOM 1635 O O . ALA A 1 200 ? 29.578 13.354 13.164 1.00 78.00 200 ALA A O 1
ATOM 1636 N N . GLY A 1 201 ? 28.014 14.158 14.570 1.00 81.38 201 GLY A N 1
ATOM 1637 C CA . GLY A 1 201 ? 26.823 13.683 13.864 1.00 81.38 201 GLY A CA 1
ATOM 1638 C C . GLY A 1 201 ? 26.050 12.637 14.667 1.00 81.38 201 GLY A C 1
ATOM 1639 O O . GLY A 1 201 ? 26.439 12.257 15.772 1.00 81.38 201 GLY A O 1
ATOM 1640 N N . GLY A 1 202 ? 24.938 12.169 14.117 1.00 81.94 202 GLY A N 1
ATOM 1641 C CA . GLY A 1 202 ? 24.110 11.141 14.729 1.00 81.94 202 GLY A CA 1
ATOM 1642 C C . GLY A 1 202 ? 23.159 10.530 13.716 1.00 81.94 202 GLY A C 1
ATOM 1643 O O . GLY A 1 202 ? 22.983 11.065 12.623 1.00 81.94 202 GLY A O 1
ATOM 1644 N N . PHE A 1 203 ? 22.556 9.413 14.094 1.00 80.50 203 PHE A N 1
ATOM 1645 C CA . PHE A 1 203 ? 21.552 8.732 13.290 1.00 80.50 203 PHE A CA 1
ATOM 1646 C C 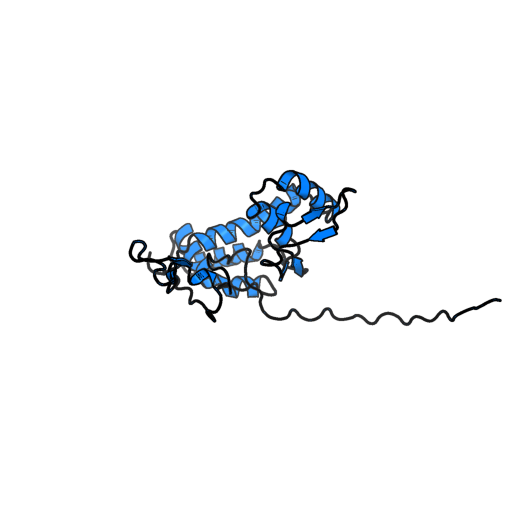. PHE A 1 203 ? 20.306 8.511 14.138 1.00 80.50 203 PHE A C 1
ATOM 1648 O O . PHE A 1 203 ? 20.399 8.225 15.338 1.00 80.50 203 PHE A O 1
ATOM 1655 N N . LEU A 1 204 ? 19.142 8.637 13.506 1.00 75.25 204 LEU A N 1
ATOM 1656 C CA . LEU A 1 204 ? 17.890 8.160 14.077 1.00 75.25 204 LEU A CA 1
ATOM 1657 C C . LEU A 1 204 ? 18.022 6.654 14.284 1.00 75.25 204 LEU A C 1
ATOM 1659 O O . LEU A 1 204 ? 18.263 5.911 13.334 1.00 75.25 204 LEU A O 1
ATOM 1663 N N . MET A 1 205 ? 17.859 6.204 15.524 1.00 72.12 205 MET A N 1
ATOM 1664 C CA . MET A 1 205 ? 17.904 4.779 15.857 1.00 72.12 205 MET A CA 1
ATOM 1665 C C . MET A 1 205 ? 16.869 3.989 15.056 1.00 72.12 205 MET A C 1
ATOM 1667 O O . MET A 1 205 ? 17.123 2.862 14.647 1.00 72.12 205 MET A O 1
ATOM 1671 N N . ASP A 1 206 ? 15.748 4.636 14.748 1.00 65.00 206 ASP A N 1
ATOM 1672 C CA . ASP A 1 206 ? 14.653 4.103 13.940 1.00 65.00 206 ASP A CA 1
ATOM 1673 C C . ASP A 1 206 ? 15.023 3.817 12.481 1.00 65.00 206 ASP A C 1
ATOM 1675 O O . ASP A 1 206 ? 14.319 3.066 11.807 1.00 65.00 206 ASP A O 1
ATOM 1679 N N . ALA A 1 207 ? 16.124 4.400 12.004 1.00 68.12 207 ALA A N 1
ATOM 1680 C CA . ALA A 1 207 ? 16.635 4.222 10.653 1.00 68.12 207 ALA A CA 1
ATOM 1681 C C . ALA A 1 207 ? 17.736 3.160 10.549 1.00 68.12 207 ALA A C 1
ATOM 1683 O O . ALA A 1 207 ? 18.107 2.780 9.445 1.00 68.12 207 ALA A O 1
ATOM 1684 N N . MET A 1 208 ? 18.272 2.667 11.672 1.00 66.31 208 MET A N 1
ATOM 1685 C CA . MET A 1 208 ? 19.462 1.804 11.661 1.00 66.31 208 MET A CA 1
ATOM 1686 C C . MET A 1 208 ? 19.164 0.306 11.488 1.00 66.31 208 MET A C 1
ATOM 1688 O O . MET A 1 208 ? 20.094 -0.500 11.463 1.00 66.31 208 MET A O 1
ATOM 1692 N N . GLY A 1 209 ? 17.889 -0.081 11.363 1.00 58.19 209 GLY A N 1
ATOM 1693 C CA . GLY A 1 209 ? 17.475 -1.485 11.414 1.00 58.19 209 GLY A CA 1
ATOM 1694 C C . GLY A 1 209 ? 17.822 -2.150 12.760 1.00 58.19 209 GLY A C 1
ATOM 1695 O O . GLY A 1 209 ? 18.478 -1.574 13.624 1.00 58.19 209 GLY A O 1
ATOM 1696 N N . GLY A 1 210 ? 17.359 -3.382 12.980 1.00 55.53 210 GLY A N 1
ATOM 1697 C CA . GLY A 1 210 ? 17.782 -4.196 14.134 1.00 55.53 210 GLY A CA 1
ATOM 1698 C C . GLY A 1 210 ? 16.844 -4.227 15.346 1.00 55.53 210 GLY A C 1
ATOM 1699 O O . GLY A 1 210 ? 17.061 -5.041 16.243 1.00 55.53 210 GLY A O 1
ATOM 1700 N N . GLU A 1 211 ? 15.761 -3.446 15.373 1.00 58.44 211 GLU A N 1
ATOM 1701 C CA . GLU A 1 211 ? 14.661 -3.735 16.299 1.00 58.44 211 GLU A CA 1
ATOM 1702 C C . GLU A 1 211 ? 13.817 -4.895 15.751 1.00 58.44 211 GLU A C 1
ATOM 1704 O O . GLU A 1 211 ? 13.229 -4.806 14.677 1.00 58.44 211 GLU A O 1
ATOM 1709 N N . GLN A 1 212 ? 13.744 -5.998 16.504 1.00 54.94 212 GLN A N 1
ATOM 1710 C CA . GLN A 1 212 ? 13.031 -7.228 16.115 1.00 54.94 212 GLN A CA 1
ATOM 1711 C C . GLN A 1 212 ? 11.494 -7.106 16.173 1.00 54.94 212 GLN A C 1
ATOM 1713 O O . GLN A 1 212 ? 10.779 -8.092 16.012 1.00 54.94 212 GLN A O 1
ATOM 1718 N N . GLY A 1 213 ? 10.975 -5.902 16.410 1.00 56.44 213 GLY A N 1
ATOM 1719 C CA . GLY A 1 213 ? 9.550 -5.614 16.465 1.00 56.44 213 GLY A CA 1
ATOM 1720 C C . GLY A 1 213 ? 9.269 -4.360 17.283 1.00 56.44 213 GLY A C 1
ATOM 1721 O O . GLY A 1 213 ? 9.814 -4.174 18.370 1.00 56.44 213 GLY A O 1
ATOM 1722 N N . ARG A 1 214 ? 8.389 -3.499 16.768 1.00 62.06 214 ARG A N 1
ATOM 1723 C CA . ARG A 1 214 ? 7.892 -2.314 17.477 1.00 62.06 214 ARG A CA 1
ATOM 1724 C C . ARG A 1 214 ? 6.448 -2.535 17.888 1.00 62.06 214 ARG A C 1
ATOM 1726 O O . ARG A 1 214 ? 5.603 -2.859 17.054 1.00 62.06 214 ARG A O 1
ATOM 1733 N N . ILE A 1 215 ? 6.157 -2.346 19.173 1.00 61.00 215 ILE A N 1
ATOM 1734 C CA . ILE A 1 215 ? 4.792 -2.450 19.693 1.00 61.00 215 ILE A CA 1
ATOM 1735 C C . ILE A 1 215 ? 4.027 -1.188 19.285 1.00 61.00 215 ILE A C 1
ATOM 1737 O O . ILE A 1 215 ? 4.303 -0.096 19.779 1.00 61.00 215 ILE A O 1
ATOM 1741 N N . HIS A 1 216 ? 3.044 -1.354 18.399 1.00 65.69 216 HIS A N 1
ATOM 1742 C CA . HIS A 1 216 ? 2.047 -0.329 18.091 1.00 65.69 216 HIS A CA 1
ATOM 1743 C C . HIS A 1 216 ? 1.111 -0.165 19.292 1.00 65.69 216 HIS A C 1
ATOM 1745 O O . HIS A 1 216 ? 0.278 -1.038 19.553 1.00 65.69 216 HIS A O 1
ATOM 1751 N N . GLN A 1 217 ? 1.220 0.951 20.015 1.00 69.69 217 GLN A N 1
ATOM 1752 C CA . GLN A 1 217 ? 0.223 1.313 21.018 1.00 69.69 217 GLN A CA 1
ATOM 1753 C C . GLN A 1 217 ? -0.834 2.206 20.378 1.00 69.69 217 GLN A C 1
ATOM 1755 O O . GLN A 1 217 ? -0.586 3.346 19.987 1.00 69.69 217 GLN A O 1
ATOM 1760 N N . ILE A 1 218 ? -2.026 1.634 20.236 1.00 75.38 218 ILE A N 1
ATOM 1761 C CA . ILE A 1 218 ? -3.217 2.342 19.783 1.00 75.38 218 ILE A CA 1
ATOM 1762 C C . ILE A 1 218 ? -3.720 3.189 20.950 1.00 75.38 218 ILE A C 1
ATOM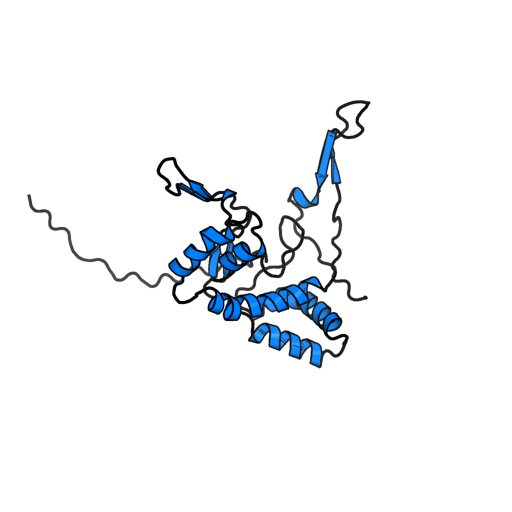 1764 O O . ILE A 1 218 ? -4.070 2.633 21.995 1.00 75.38 218 ILE A O 1
ATOM 1768 N N . ASP A 1 219 ? -3.786 4.507 20.768 1.00 71.31 219 ASP A N 1
ATOM 1769 C CA . ASP A 1 219 ? -4.411 5.379 21.757 1.00 71.31 219 ASP A CA 1
ATOM 1770 C C . ASP A 1 219 ? -5.936 5.212 21.693 1.00 71.31 219 ASP A C 1
ATOM 1772 O O . ASP A 1 219 ? -6.602 5.642 20.747 1.00 71.31 219 ASP A O 1
ATOM 1776 N N . LYS A 1 220 ? -6.484 4.526 22.698 1.00 63.94 220 LYS A N 1
ATOM 1777 C CA . LYS A 1 220 ? -7.920 4.239 22.819 1.00 63.94 220 LYS A CA 1
ATOM 1778 C C . LYS A 1 220 ? -8.688 5.332 23.574 1.00 63.94 220 LYS A C 1
ATOM 1780 O O . LYS A 1 220 ? -9.898 5.184 23.745 1.00 63.94 220 LYS A O 1
ATOM 1785 N N . HIS A 1 221 ? -8.017 6.374 24.073 1.00 54.62 221 HIS A N 1
ATOM 1786 C CA . HIS A 1 221 ? -8.562 7.276 25.094 1.00 54.62 221 HIS A CA 1
ATOM 1787 C C . HIS A 1 221 ? -8.740 8.741 24.659 1.00 54.62 221 HIS A C 1
ATOM 1789 O O . HIS A 1 221 ? -8.935 9.593 25.524 1.00 54.62 221 HIS A O 1
ATOM 1795 N N . GLN A 1 222 ? -8.763 9.029 23.354 1.00 49.31 222 GLN A N 1
ATOM 1796 C CA . GLN A 1 222 ? -9.054 10.368 22.815 1.00 49.31 222 GLN A CA 1
ATOM 1797 C C . GLN A 1 222 ? -10.374 10.412 22.052 1.00 49.31 222 GLN A C 1
ATOM 1799 O O . GLN A 1 222 ? -10.500 9.638 21.072 1.00 49.31 222 GLN A O 1
#

InterPro domains:
  IPR002575 Aminoglycoside phosphotransferase [PF01636] (70-129)
  IPR011009 Protein kinase-like domain superfamily [SSF56112] (46-144)
  IPR051678 Aminoglycoside Phosphotransferase Enzymes [PTHR21310] (44-162)